Protein AF-A0A2V1C4Q4-F1 (afdb_monomer_lite)

pLDDT: mean 71.63, std 22.4, range [28.12, 98.19]

Secondary structure (DSSP, 8-state):
--------------------PPP------PPPEE---TTS-TT-EESSHHHHHHHHHHHH--EE---TT-TT-EESSHHHHHHHHHHHTSPP-B--S-TTSHHHHH-BSSHHHHHHHHHHHHS---S----------------------------------HHHHHHHHHHHHHHHHHHHHHHHHHHHHHHHHHHHHHHHHHHHHHHHT-

Structure (mmCIF, N/CA/C/O backbone):
data_AF-A0A2V1C4Q4-F1
#
_entry.id   AF-A0A2V1C4Q4-F1
#
loop_
_atom_site.group_PDB
_atom_site.id
_atom_site.type_symbol
_atom_site.label_atom_id
_atom_site.label_alt_id
_atom_site.label_comp_id
_atom_site.label_asym_id
_atom_site.label_entity_id
_atom_site.label_seq_id
_atom_site.pdbx_PDB_ins_code
_atom_site.Cartn_x
_atom_site.Cartn_y
_atom_site.Cartn_z
_atom_site.occupancy
_atom_site.B_iso_or_equiv
_atom_site.auth_seq_id
_atom_site.auth_comp_id
_atom_site.auth_asym_id
_atom_site.auth_atom_id
_atom_site.pdbx_PDB_model_num
ATOM 1 N N . MET A 1 1 ? 44.919 73.581 -8.437 1.00 49.81 1 MET A N 1
ATOM 2 C CA . MET A 1 1 ? 45.659 73.073 -7.258 1.00 49.81 1 MET A CA 1
ATOM 3 C C . MET A 1 1 ? 45.629 74.160 -6.193 1.00 49.81 1 MET A C 1
ATOM 5 O O . MET A 1 1 ? 45.660 75.322 -6.578 1.00 49.81 1 MET A O 1
ATOM 9 N N . SER A 1 2 ? 45.538 73.749 -4.921 1.00 33.72 2 SER A N 1
ATOM 10 C CA . SER A 1 2 ? 45.112 74.489 -3.707 1.00 33.72 2 SER A CA 1
ATOM 11 C C . SER A 1 2 ? 43.604 74.415 -3.421 1.00 33.72 2 SER A C 1
ATOM 13 O O . SER A 1 2 ? 42.811 74.550 -4.349 1.00 33.72 2 SER A O 1
ATOM 15 N N . PRO A 1 3 ? 43.195 74.281 -2.147 1.00 47.53 3 PRO A N 1
ATOM 16 C CA . PRO A 1 3 ? 43.517 73.182 -1.225 1.00 47.53 3 PRO A CA 1
ATOM 17 C C . PRO A 1 3 ? 42.230 72.526 -0.651 1.00 47.53 3 PRO A C 1
ATOM 19 O O . PRO A 1 3 ? 41.150 73.102 -0.767 1.00 47.53 3 PRO A O 1
ATOM 22 N N . PRO A 1 4 ? 42.309 71.329 -0.037 1.00 50.06 4 PRO A N 1
ATOM 23 C CA . PRO A 1 4 ? 41.155 70.682 0.588 1.00 50.06 4 PRO A CA 1
ATOM 24 C C . PRO A 1 4 ? 40.937 71.105 2.056 1.00 50.06 4 PRO A C 1
ATOM 26 O O . PRO A 1 4 ? 41.800 71.745 2.652 1.00 50.06 4 PRO A O 1
ATOM 29 N N . VAL A 1 5 ? 39.820 70.585 2.599 1.00 40.06 5 VAL A N 1
ATOM 30 C CA . VAL A 1 5 ? 39.349 70.427 4.002 1.00 40.06 5 VAL A CA 1
ATOM 31 C C . VAL A 1 5 ? 38.719 71.648 4.709 1.00 40.06 5 VAL A C 1
ATOM 33 O O . VAL A 1 5 ? 39.124 72.768 4.421 1.00 40.06 5 VAL A O 1
ATOM 36 N N . PRO A 1 6 ? 37.723 71.471 5.622 1.00 49.94 6 PRO A N 1
ATOM 37 C CA . PRO A 1 6 ? 37.506 70.301 6.483 1.00 49.94 6 PRO A CA 1
ATOM 38 C C . PRO A 1 6 ? 36.093 69.698 6.549 1.00 49.94 6 PRO A C 1
ATOM 40 O O . PRO A 1 6 ? 35.073 70.301 6.233 1.00 49.94 6 PRO A O 1
ATOM 43 N N . ILE A 1 7 ? 36.105 68.454 7.022 1.00 43.97 7 ILE A N 1
ATOM 44 C CA . ILE A 1 7 ? 34.978 67.625 7.433 1.00 43.97 7 ILE A CA 1
ATOM 45 C C . ILE A 1 7 ? 34.425 68.195 8.746 1.00 43.97 7 ILE A C 1
ATOM 47 O O . ILE A 1 7 ? 35.185 68.376 9.698 1.00 43.97 7 ILE A O 1
ATOM 51 N N . LEU A 1 8 ? 33.113 68.421 8.816 1.00 51.50 8 LEU A N 1
ATOM 52 C CA . LEU A 1 8 ? 32.393 68.630 10.071 1.00 51.50 8 LEU A CA 1
ATOM 53 C C . LEU A 1 8 ? 31.296 67.574 10.189 1.00 51.50 8 LEU A C 1
ATOM 55 O O . LEU A 1 8 ? 30.385 67.475 9.375 1.00 51.50 8 LEU A O 1
ATOM 59 N N . ASN A 1 9 ? 31.487 66.751 11.211 1.00 45.25 9 ASN A N 1
ATOM 60 C CA . ASN A 1 9 ? 30.592 65.732 11.717 1.00 45.25 9 ASN A CA 1
ATOM 61 C C . ASN A 1 9 ? 29.364 66.393 12.360 1.00 45.25 9 ASN A C 1
ATOM 63 O O . ASN A 1 9 ? 29.528 67.235 13.243 1.00 45.25 9 ASN A O 1
ATOM 67 N N . THR A 1 10 ? 28.160 65.970 11.984 1.00 48.94 10 THR A N 1
ATOM 68 C CA . THR A 1 10 ?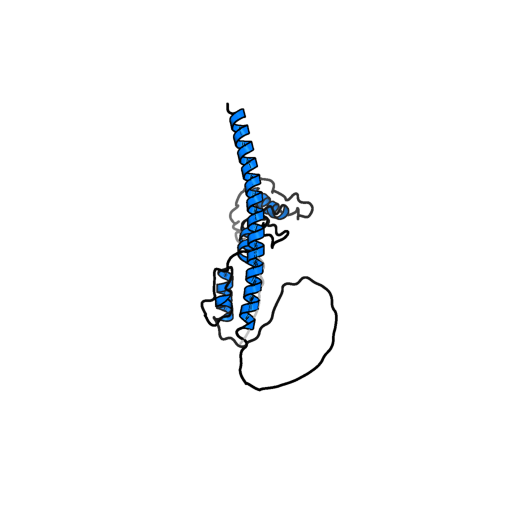 26.956 66.196 12.791 1.00 48.94 10 THR A CA 1
ATOM 69 C C . THR A 1 10 ? 26.180 64.895 12.886 1.00 48.94 10 THR A C 1
ATOM 71 O O . THR A 1 10 ? 25.509 64.463 11.950 1.00 48.94 10 THR A O 1
ATOM 74 N N . SER A 1 11 ? 26.336 64.267 14.040 1.00 41.72 11 SER A N 1
ATOM 75 C CA . SER A 1 11 ? 25.570 63.139 14.533 1.00 41.72 11 SER A CA 1
ATOM 76 C C . SER A 1 11 ? 24.058 63.388 14.474 1.00 41.72 11 SER A C 1
ATOM 78 O O . SER A 1 11 ? 23.599 64.475 14.804 1.00 41.72 11 SER A O 1
ATOM 80 N N . ALA A 1 12 ? 23.334 62.312 14.160 1.00 48.44 12 ALA A N 1
ATOM 81 C CA . ALA A 1 12 ? 22.012 61.954 14.674 1.00 48.44 12 ALA A CA 1
ATOM 82 C C . ALA A 1 12 ? 20.884 62.999 14.572 1.00 48.44 12 ALA A C 1
ATOM 84 O O . ALA A 1 12 ? 20.678 63.810 15.471 1.00 48.44 12 ALA A O 1
ATOM 85 N N . VAL A 1 13 ? 20.042 62.832 13.551 1.00 47.66 13 VAL A N 1
ATOM 86 C CA . VAL A 1 13 ? 18.594 63.008 13.708 1.00 47.66 13 VAL A CA 1
ATOM 87 C C . VAL A 1 13 ? 17.898 61.743 13.217 1.00 47.66 13 VAL A C 1
ATOM 89 O O . VAL A 1 13 ? 18.283 61.154 12.210 1.00 47.66 13 VAL A O 1
ATOM 92 N N . GLU A 1 14 ? 16.959 61.286 14.032 1.00 49.88 14 GLU A N 1
ATOM 93 C CA . GLU A 1 14 ? 16.244 60.021 13.942 1.00 49.88 14 GLU A CA 1
ATOM 94 C C . GLU A 1 14 ? 15.234 60.021 12.788 1.00 49.88 14 GLU A C 1
ATOM 96 O O . GLU A 1 14 ? 14.462 60.968 12.658 1.00 49.88 14 GLU A O 1
ATOM 101 N N . GLU A 1 15 ? 15.164 58.930 12.019 1.00 50.62 15 GLU A N 1
ATOM 102 C CA . GLU A 1 15 ? 13.960 58.600 11.251 1.00 50.62 15 GLU A CA 1
ATOM 103 C C . GLU A 1 15 ? 13.458 57.203 11.626 1.00 50.62 15 GLU A C 1
ATOM 105 O O . GLU A 1 15 ? 14.049 56.160 11.347 1.00 50.62 15 GLU A O 1
ATOM 110 N N . PHE A 1 16 ? 12.347 57.261 12.351 1.00 56.19 16 PHE A N 1
ATOM 111 C CA . PHE A 1 16 ? 11.407 56.221 12.712 1.00 56.19 16 PHE A CA 1
ATOM 112 C C . PHE A 1 16 ? 10.699 55.742 11.443 1.00 56.19 16 PHE A C 1
ATOM 114 O O . PHE A 1 16 ? 9.751 56.384 10.994 1.00 56.19 16 PHE A O 1
ATOM 121 N N . ASP A 1 17 ? 11.163 54.639 10.854 1.00 54.22 17 ASP A N 1
ATOM 122 C CA . ASP A 1 17 ? 10.491 54.057 9.694 1.00 54.22 17 ASP A CA 1
ATOM 123 C C . ASP A 1 17 ? 9.523 52.944 10.116 1.00 54.22 17 ASP A C 1
ATOM 125 O O . ASP A 1 17 ? 9.833 52.040 10.900 1.00 54.22 17 ASP A O 1
ATOM 129 N N . LEU A 1 18 ? 8.292 53.096 9.647 1.00 50.19 18 LEU A N 1
ATOM 130 C CA . LEU A 1 18 ? 7.073 52.487 10.159 1.00 50.19 18 LEU A CA 1
ATOM 131 C C . LEU A 1 18 ? 7.030 50.976 9.893 1.00 50.19 18 LEU A C 1
ATOM 133 O O . LEU A 1 18 ? 6.804 50.516 8.775 1.00 50.19 18 LEU A O 1
ATOM 137 N N . GLN A 1 19 ? 7.144 50.193 10.966 1.00 49.69 19 GLN A N 1
ATOM 138 C CA . GLN A 1 19 ? 6.849 48.764 10.977 1.00 49.69 19 GLN A CA 1
ATOM 139 C C . GLN A 1 19 ? 5.356 48.531 10.681 1.00 49.69 19 GLN A C 1
ATOM 141 O O . GLN A 1 19 ? 4.501 48.743 11.541 1.00 49.69 19 GLN A O 1
ATOM 146 N N . LEU A 1 20 ? 5.032 48.038 9.485 1.00 52.81 20 LEU A N 1
ATOM 147 C CA . LEU A 1 20 ? 3.726 47.445 9.184 1.00 52.81 20 LEU A CA 1
ATOM 148 C C . LEU A 1 20 ? 3.695 45.996 9.717 1.00 52.81 20 LEU A C 1
ATOM 150 O O . LEU A 1 20 ? 4.431 45.153 9.197 1.00 52.81 20 LEU A O 1
ATOM 154 N N . PRO A 1 21 ? 2.872 45.646 10.727 1.00 49.44 21 PRO A N 1
ATOM 155 C CA . PRO A 1 21 ? 2.711 44.255 11.132 1.00 49.44 21 PRO A CA 1
ATOM 156 C C . PRO A 1 21 ? 1.823 43.497 10.129 1.00 49.44 21 PRO A C 1
ATOM 158 O O . PRO A 1 21 ? 0.687 43.878 9.850 1.00 49.44 21 PRO A O 1
ATOM 161 N N . ALA A 1 22 ? 2.367 42.405 9.592 1.00 53.91 22 ALA A N 1
ATOM 162 C CA . ALA A 1 22 ? 1.697 41.436 8.724 1.00 53.91 22 ALA A CA 1
ATOM 163 C C . ALA A 1 22 ? 0.416 40.845 9.372 1.00 53.91 22 ALA A C 1
ATOM 165 O O . ALA A 1 22 ? 0.313 40.807 10.601 1.00 53.91 22 ALA A O 1
ATOM 166 N N . PRO A 1 23 ? -0.562 40.365 8.572 1.00 47.22 23 PRO A N 1
ATOM 167 C CA . PRO A 1 23 ? -1.918 40.069 9.031 1.00 47.22 23 PRO A CA 1
ATOM 168 C C . PRO A 1 23 ? -1.950 38.995 10.123 1.00 47.22 23 PRO A C 1
ATOM 170 O O . PRO A 1 23 ? -1.585 37.835 9.916 1.00 47.22 23 PRO A O 1
ATOM 173 N N . SER A 1 24 ? -2.459 39.398 11.283 1.00 46.28 24 SER A N 1
ATOM 174 C CA . SER A 1 24 ? -2.831 38.550 12.408 1.00 46.28 24 SER A CA 1
ATOM 175 C C . SER A 1 24 ? -3.931 37.577 11.986 1.00 46.28 24 SER A C 1
ATOM 177 O O . SER A 1 24 ? -5.127 37.857 12.044 1.00 46.28 24 SER A O 1
ATOM 179 N N . THR A 1 25 ? -3.516 36.383 11.569 1.00 52.06 25 THR A N 1
ATOM 180 C CA . THR A 1 25 ? -4.425 35.244 11.472 1.00 52.06 25 THR A CA 1
ATOM 181 C C . THR A 1 25 ? -4.714 34.752 12.887 1.00 52.06 25 THR A C 1
ATOM 183 O O . THR A 1 25 ? -4.028 33.890 13.434 1.00 52.06 25 THR A O 1
ATOM 186 N N . THR A 1 26 ? -5.731 35.352 13.493 1.00 62.81 26 THR A N 1
ATOM 187 C CA . THR A 1 26 ? -6.409 34.853 14.686 1.00 62.81 26 THR A CA 1
ATOM 188 C C . THR A 1 26 ? -6.990 33.468 14.393 1.00 62.81 26 THR A C 1
ATOM 190 O O . THR A 1 26 ? -7.936 33.343 13.621 1.00 62.81 26 THR A O 1
ATOM 193 N N . PHE A 1 27 ? -6.470 32.430 15.050 1.00 62.31 27 PHE A N 1
ATOM 194 C CA . PHE A 1 27 ? -7.207 31.186 15.290 1.00 62.31 27 PHE A CA 1
ATOM 195 C C . PHE A 1 27 ? -7.230 30.915 16.804 1.00 62.31 27 PHE A C 1
ATOM 197 O O . PHE A 1 27 ? -6.167 30.913 17.428 1.00 62.31 27 PHE A O 1
ATOM 204 N N . PRO A 1 28 ? -8.408 30.715 17.429 1.00 59.97 28 PRO A N 1
ATOM 205 C CA . PRO A 1 28 ? -8.509 30.613 18.880 1.00 59.97 28 PRO A CA 1
ATOM 206 C C . PRO A 1 28 ? -8.148 29.210 19.408 1.00 59.97 28 PRO A C 1
ATOM 208 O O . PRO A 1 28 ? -8.680 28.200 18.958 1.00 59.97 28 PRO A O 1
ATOM 211 N N . LEU A 1 29 ? -7.264 29.188 20.412 1.00 58.97 29 LEU A N 1
ATOM 212 C CA . LEU A 1 29 ? -7.416 28.557 21.740 1.00 58.97 29 LEU A CA 1
ATOM 213 C C . LEU A 1 29 ? -7.858 27.078 21.874 1.00 58.97 29 LEU A C 1
ATOM 215 O O . LEU A 1 29 ? -8.286 26.685 22.959 1.00 58.97 29 LEU A O 1
ATOM 219 N N . SER A 1 30 ? -7.709 26.209 20.869 1.00 61.19 30 SER A N 1
ATOM 220 C CA . SER A 1 30 ? -7.716 24.758 21.140 1.00 61.19 30 SER A CA 1
ATOM 221 C C . SER A 1 30 ? -6.324 24.311 21.608 1.00 61.19 30 SER A C 1
ATOM 223 O O . SER A 1 30 ? -5.359 24.564 20.877 1.00 61.19 30 SER A O 1
ATOM 225 N N . PRO A 1 31 ? -6.176 23.646 22.773 1.00 65.06 31 PRO A N 1
ATOM 226 C CA . PRO A 1 31 ? -4.880 23.136 23.195 1.00 65.06 31 PRO A CA 1
ATOM 227 C C . PRO A 1 31 ? -4.331 22.196 22.115 1.00 65.06 31 PRO A C 1
ATOM 229 O O . PRO A 1 31 ? -5.085 21.373 21.583 1.00 65.06 31 PRO A O 1
ATOM 232 N N . PRO A 1 32 ? -3.043 22.322 21.756 1.00 77.44 32 PRO A N 1
ATOM 233 C CA . PRO A 1 32 ? -2.475 21.529 20.683 1.00 77.44 32 PRO A CA 1
ATOM 234 C C . PRO A 1 32 ? -2.586 20.037 20.999 1.00 77.44 32 PRO A C 1
ATOM 236 O O . PRO A 1 32 ? -2.247 19.598 22.100 1.00 77.44 32 PRO A O 1
ATOM 239 N N . PHE A 1 33 ? -3.027 19.250 20.021 1.00 86.06 33 PHE A N 1
ATOM 240 C CA . PHE A 1 33 ? -3.105 17.799 20.149 1.00 86.06 33 PHE A CA 1
ATOM 241 C C . PHE A 1 33 ? -1.689 17.224 20.181 1.00 86.06 33 PHE A C 1
ATOM 243 O O . PHE A 1 33 ? -0.876 17.544 19.318 1.00 86.06 33 PHE A O 1
ATOM 250 N N . LYS A 1 34 ? -1.375 16.391 21.172 1.00 89.50 34 LYS A N 1
ATOM 251 C CA . LYS A 1 34 ? -0.041 15.802 21.351 1.00 89.50 34 LYS A CA 1
ATOM 252 C C . LYS A 1 34 ? -0.088 14.300 21.120 1.00 89.50 34 LYS A C 1
ATOM 254 O O . LYS A 1 34 ? -1.110 13.665 21.375 1.00 89.50 34 LYS A O 1
ATOM 259 N N . CYS A 1 35 ? 1.018 13.739 20.645 1.00 91.12 35 CYS A N 1
ATOM 260 C CA . CYS A 1 35 ? 1.175 12.292 20.594 1.00 91.12 35 CYS A CA 1
ATOM 261 C C . CYS A 1 35 ? 1.358 11.729 22.011 1.00 91.12 35 CYS A C 1
ATOM 263 O O . CYS A 1 35 ? 2.100 12.299 22.807 1.00 91.12 35 CYS A O 1
ATOM 265 N N . THR A 1 36 ? 0.702 10.608 22.309 1.00 88.81 36 THR A N 1
ATOM 266 C CA . THR A 1 36 ? 0.792 9.902 23.599 1.00 88.81 36 THR A CA 1
ATOM 267 C C . THR A 1 36 ? 1.650 8.635 23.531 1.00 88.81 36 THR A C 1
ATOM 269 O O . THR A 1 36 ? 1.668 7.855 24.478 1.00 88.81 36 THR A O 1
ATOM 272 N N . TRP A 1 37 ? 2.321 8.380 22.405 1.00 89.75 37 TRP A N 1
ATOM 273 C CA . TRP A 1 37 ? 3.148 7.188 22.217 1.00 89.75 37 TRP A CA 1
ATOM 274 C C . TRP A 1 37 ? 4.495 7.349 22.931 1.00 89.75 37 TRP A C 1
ATOM 276 O O . TRP A 1 37 ? 5.135 8.390 22.786 1.00 89.75 37 TRP A O 1
ATOM 286 N N . LEU A 1 38 ? 4.921 6.325 23.679 1.00 85.69 38 LEU A N 1
ATOM 287 C CA . LEU A 1 38 ? 6.045 6.409 24.624 1.00 85.69 38 LEU A CA 1
ATOM 288 C C . LEU A 1 38 ? 7.369 6.811 23.950 1.00 85.69 38 LEU A C 1
ATOM 290 O O . LEU A 1 38 ? 8.069 7.685 24.451 1.00 85.69 38 LEU A O 1
ATOM 294 N N . ASP A 1 39 ? 7.642 6.248 22.770 1.00 85.44 39 ASP A N 1
ATOM 295 C CA . ASP A 1 39 ? 8.855 6.508 21.978 1.00 85.44 39 ASP A CA 1
ATOM 296 C C . ASP A 1 39 ? 8.654 7.563 20.878 1.00 85.44 39 ASP A C 1
ATOM 298 O O . ASP A 1 39 ? 9.451 7.681 19.943 1.00 85.44 39 ASP A O 1
ATOM 302 N N . CYS A 1 40 ? 7.559 8.322 20.938 1.00 87.12 40 CYS A N 1
ATOM 303 C CA . CYS A 1 40 ? 7.337 9.426 20.020 1.00 87.12 40 CYS A CA 1
ATOM 304 C C . CYS A 1 40 ? 7.734 10.751 20.658 1.00 87.12 40 CYS A C 1
ATOM 306 O O . CYS A 1 40 ? 7.511 10.996 21.836 1.00 87.12 40 CYS A O 1
ATOM 308 N N . ASP A 1 41 ? 8.270 11.644 19.835 1.00 82.50 41 ASP A N 1
ATOM 309 C CA . ASP A 1 41 ? 8.585 13.010 20.221 1.00 82.50 41 ASP A CA 1
ATOM 310 C C . ASP A 1 41 ? 7.322 13.762 20.688 1.00 82.50 41 ASP A C 1
ATOM 312 O O . ASP A 1 41 ? 6.479 14.170 19.883 1.00 82.50 41 ASP A O 1
ATOM 316 N N . GLN A 1 42 ? 7.204 13.927 22.007 1.00 72.69 42 GLN A N 1
ATOM 317 C CA . GLN A 1 42 ? 6.076 14.565 22.698 1.00 72.69 42 GLN A CA 1
ATOM 318 C C . GLN A 1 42 ? 6.067 16.094 22.527 1.00 72.69 42 GLN A C 1
ATOM 320 O O . GLN A 1 42 ? 5.079 16.749 22.874 1.00 72.69 42 GLN A O 1
ATOM 325 N N . SER A 1 43 ? 7.143 16.673 21.973 1.00 76.62 43 SER A N 1
ATOM 326 C CA . SER A 1 43 ? 7.193 18.095 21.615 1.00 76.62 43 SER A CA 1
ATOM 327 C C . SER A 1 43 ? 6.359 18.407 20.366 1.00 76.62 43 SER A C 1
ATOM 329 O O . SER A 1 43 ? 5.941 19.551 20.161 1.00 76.62 43 SER A O 1
ATOM 331 N N . LYS A 1 44 ? 6.041 17.385 19.553 1.00 78.69 44 LYS A N 1
ATOM 332 C CA . LYS A 1 44 ? 5.200 17.545 18.367 1.00 78.69 44 LYS A CA 1
ATOM 333 C C . LYS A 1 44 ? 3.757 17.800 18.759 1.00 78.69 44 LYS A C 1
ATOM 335 O O . LYS A 1 44 ? 3.066 16.964 19.341 1.00 78.69 44 LYS A O 1
ATOM 340 N N . THR A 1 45 ? 3.312 18.983 18.374 1.00 85.44 45 THR A N 1
ATOM 341 C CA . THR A 1 45 ? 1.967 19.485 18.583 1.00 85.44 45 THR A CA 1
ATOM 342 C C . THR A 1 45 ? 1.255 19.587 17.244 1.00 85.44 45 THR A C 1
ATOM 344 O O . THR A 1 45 ? 1.801 20.077 16.257 1.00 85.44 45 THR A O 1
ATOM 347 N N . PHE A 1 46 ? 0.025 19.094 17.202 1.00 87.06 46 PHE A N 1
ATOM 348 C CA . PHE A 1 46 ? -0.814 19.109 16.018 1.00 87.06 46 PHE A CA 1
ATOM 349 C C . PHE A 1 46 ? -1.938 20.127 16.220 1.00 87.06 46 PHE A C 1
ATOM 351 O O . PHE A 1 46 ? -2.641 20.068 17.233 1.00 87.06 46 PHE A O 1
ATOM 358 N N . PRO A 1 47 ? -2.153 21.047 15.264 1.00 85.62 47 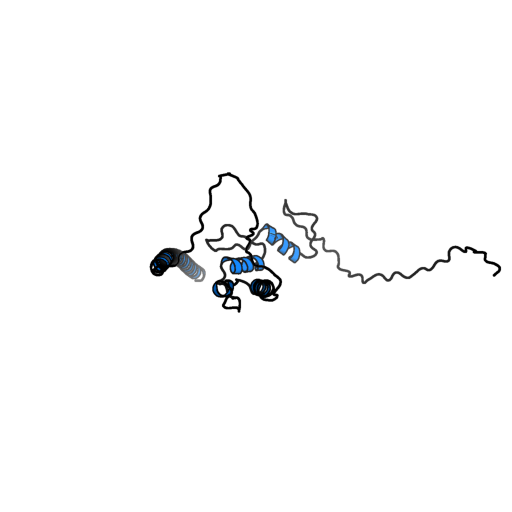PRO A N 1
ATOM 359 C CA . PRO A 1 47 ? -3.194 22.065 15.383 1.00 85.62 47 PRO A CA 1
ATOM 360 C C . PRO A 1 47 ? -4.607 21.480 15.237 1.00 85.62 47 PRO A C 1
ATOM 362 O O . PRO A 1 47 ? -5.575 22.087 15.679 1.00 85.62 47 PRO A O 1
ATOM 365 N N . ARG A 1 48 ? -4.750 20.297 14.621 1.00 87.19 48 ARG A N 1
ATOM 366 C CA . ARG A 1 48 ? -6.042 19.631 14.390 1.00 87.19 48 ARG A CA 1
ATOM 367 C C . ARG A 1 48 ? -5.996 18.167 14.808 1.00 87.19 48 ARG A C 1
ATOM 369 O O . ARG A 1 48 ? -4.989 17.490 14.600 1.00 87.19 48 ARG A O 1
ATOM 376 N N . ARG A 1 49 ? -7.134 17.641 15.284 1.00 87.38 49 ARG A N 1
ATOM 377 C CA . ARG A 1 49 ? -7.296 16.207 15.601 1.00 87.38 49 ARG A CA 1
ATOM 378 C C . ARG A 1 49 ? -6.979 15.311 14.412 1.00 87.38 49 ARG A C 1
ATOM 380 O O . ARG A 1 49 ? -6.301 14.313 14.587 1.00 87.38 49 ARG A O 1
ATOM 387 N N . SER A 1 50 ? -7.407 15.694 13.207 1.00 89.81 50 SER A N 1
ATOM 388 C CA . SER A 1 50 ? -7.142 14.936 11.977 1.00 89.81 50 SER A CA 1
ATOM 389 C C . SER A 1 50 ? -5.651 14.733 11.712 1.00 89.81 50 SER A C 1
ATOM 391 O O . SER A 1 50 ? -5.257 13.708 11.163 1.00 89.81 50 SER A O 1
ATOM 393 N N . ASP A 1 51 ? -4.825 15.708 12.089 1.00 89.81 51 ASP A N 1
ATOM 394 C CA . ASP A 1 51 ? -3.381 15.645 11.883 1.00 89.81 51 ASP A CA 1
ATOM 395 C C . ASP A 1 51 ? -2.728 14.745 12.938 1.00 89.81 51 ASP A C 1
ATOM 397 O O . ASP A 1 51 ? -1.863 13.942 12.591 1.00 89.81 51 ASP A O 1
ATOM 401 N N . LEU A 1 52 ? -3.214 14.786 14.189 1.00 90.31 52 LEU A N 1
ATOM 402 C CA . LEU A 1 52 ? -2.825 13.813 15.213 1.00 90.31 52 LEU A CA 1
ATOM 403 C C . LEU A 1 52 ? -3.237 12.389 14.813 1.00 90.31 52 LEU A C 1
ATOM 405 O O . LEU A 1 52 ? -2.426 11.482 14.939 1.00 90.31 52 LEU A O 1
ATOM 409 N N . THR A 1 53 ? -4.451 12.170 14.302 1.00 89.38 53 THR A N 1
ATOM 410 C CA . THR A 1 53 ? -4.902 10.839 13.859 1.00 89.38 53 THR A CA 1
ATOM 411 C C . THR A 1 53 ? -3.995 10.281 12.764 1.00 89.38 53 THR A C 1
ATOM 413 O O . THR A 1 53 ? -3.473 9.183 12.916 1.00 89.38 53 THR A O 1
ATOM 416 N N . LYS A 1 54 ? -3.701 11.066 11.718 1.00 88.62 54 LYS A N 1
ATOM 417 C CA . LYS A 1 54 ? -2.755 10.657 10.661 1.00 88.62 54 LYS A CA 1
ATOM 418 C C . LYS A 1 54 ? -1.357 10.366 11.206 1.00 88.62 54 LYS A C 1
ATOM 420 O O . LYS A 1 54 ? -0.655 9.494 10.705 1.00 88.62 54 LYS A O 1
ATOM 425 N N . HIS A 1 55 ? -0.923 11.127 12.206 1.00 89.69 55 HIS A N 1
ATOM 426 C CA . HIS A 1 55 ? 0.335 10.862 12.886 1.00 89.69 55 HIS A CA 1
ATOM 427 C C . HIS A 1 55 ? 0.292 9.541 13.666 1.00 89.69 55 HIS A C 1
ATOM 429 O O . HIS A 1 55 ? 1.240 8.761 13.577 1.00 89.69 55 HIS A O 1
ATOM 435 N N . MET A 1 56 ? -0.804 9.275 14.379 1.00 90.75 56 MET A N 1
ATOM 436 C CA . MET A 1 56 ? -1.018 8.040 15.130 1.00 90.75 56 MET A CA 1
ATOM 437 C C . MET A 1 56 ? -1.068 6.807 14.234 1.00 90.75 56 MET A C 1
ATOM 439 O O . MET A 1 56 ? -0.542 5.770 14.630 1.00 90.75 56 MET A O 1
ATOM 443 N N . ASP A 1 57 ? -1.591 6.929 13.013 1.00 90.25 57 ASP A N 1
ATOM 444 C CA . ASP A 1 57 ? -1.570 5.833 12.042 1.00 90.25 57 ASP A CA 1
ATOM 445 C C . ASP A 1 57 ? -0.136 5.373 11.733 1.00 90.25 57 ASP A C 1
ATOM 447 O O . ASP A 1 57 ? 0.096 4.203 11.448 1.00 90.25 57 ASP A O 1
ATOM 451 N N . ARG A 1 58 ? 0.872 6.248 11.852 1.00 87.19 58 ARG A N 1
ATOM 452 C CA . ARG A 1 58 ? 2.281 5.858 11.679 1.00 87.19 58 ARG A CA 1
ATOM 453 C C . ARG A 1 58 ? 2.808 4.967 12.804 1.00 87.19 58 ARG A C 1
ATOM 455 O O . ARG A 1 58 ? 3.777 4.247 12.577 1.00 87.19 58 ARG A O 1
ATOM 462 N N . HIS A 1 59 ? 2.188 5.025 13.978 1.00 89.00 59 HIS A N 1
ATOM 463 C CA . HIS A 1 59 ? 2.517 4.176 15.122 1.00 89.00 59 HIS A CA 1
ATOM 464 C C . HIS A 1 59 ? 1.753 2.860 15.078 1.00 89.00 59 HIS A C 1
ATOM 466 O O . HIS A 1 59 ? 2.348 1.803 15.250 1.00 89.00 59 HIS A O 1
ATOM 472 N N . THR A 1 60 ? 0.448 2.917 14.806 1.00 89.00 60 THR A N 1
ATOM 473 C CA . THR A 1 60 ? -0.411 1.725 14.754 1.00 89.00 60 THR A CA 1
ATOM 474 C C . THR A 1 60 ? -0.249 0.928 13.463 1.00 89.00 60 THR A C 1
ATOM 476 O O . THR A 1 60 ? -0.539 -0.262 13.452 1.00 89.00 60 THR A O 1
ATOM 479 N N . ARG A 1 61 ? 0.202 1.585 12.385 1.00 88.81 61 ARG A N 1
ATOM 480 C CA . ARG A 1 61 ? 0.446 1.031 11.044 1.00 88.81 61 ARG A CA 1
ATOM 481 C C . ARG A 1 61 ? -0.683 0.099 10.585 1.00 88.81 61 ARG A C 1
ATOM 483 O O . ARG A 1 61 ? -0.443 -1.061 10.260 1.00 88.81 61 ARG A O 1
ATOM 490 N N . PRO A 1 62 ? -1.933 0.594 10.527 1.00 87.25 62 PRO A N 1
ATOM 491 C CA . PRO A 1 62 ? -3.109 -0.262 10.387 1.00 87.25 62 PRO A CA 1
ATOM 492 C C . PRO A 1 62 ? -3.240 -0.915 9.002 1.00 87.25 62 PRO A C 1
ATOM 494 O O . PRO A 1 62 ? -4.103 -1.767 8.802 1.00 87.25 62 PRO A O 1
ATOM 497 N N . TYR A 1 63 ? -2.429 -0.515 8.019 1.00 91.06 63 TYR A N 1
ATOM 498 C CA . TYR A 1 63 ? -2.528 -1.003 6.647 1.00 91.06 63 TYR A CA 1
ATOM 499 C C . TYR A 1 63 ? -1.412 -2.006 6.347 1.00 91.06 63 TYR A C 1
ATOM 501 O O . TYR A 1 63 ? -0.281 -1.601 6.116 1.00 91.06 63 TYR A O 1
ATOM 509 N N . ALA A 1 64 ? -1.719 -3.301 6.287 1.00 90.94 64 ALA A N 1
ATOM 510 C CA . ALA A 1 64 ? -0.742 -4.347 5.974 1.00 90.94 64 ALA A CA 1
ATOM 511 C C . ALA A 1 64 ? -0.877 -4.881 4.540 1.00 90.94 64 ALA A C 1
ATOM 513 O O . ALA A 1 64 ? -1.972 -4.920 3.968 1.00 90.94 64 ALA A O 1
ATOM 514 N N . CYS A 1 65 ? 0.244 -5.310 3.954 1.00 91.44 65 CYS A N 1
ATOM 515 C CA . CYS A 1 65 ? 0.219 -6.092 2.722 1.00 91.44 65 CYS A CA 1
ATOM 516 C C . CYS A 1 65 ? -0.132 -7.554 3.031 1.00 91.44 65 CYS A C 1
ATOM 518 O O . CYS A 1 65 ? 0.516 -8.181 3.860 1.00 91.44 65 CYS A O 1
ATOM 520 N N . HIS A 1 66 ? -1.126 -8.100 2.329 1.00 88.00 66 HIS A N 1
ATOM 521 C CA . HIS A 1 66 ? -1.605 -9.475 2.521 1.00 88.00 66 HIS A CA 1
ATOM 522 C C . HIS A 1 66 ? -0.981 -10.481 1.541 1.00 88.00 66 HIS A C 1
ATOM 524 O O . HIS A 1 66 ? -1.392 -11.636 1.495 1.00 88.00 66 HIS A O 1
ATOM 530 N N . ASN A 1 67 ? -0.024 -10.054 0.714 1.00 85.12 67 ASN A N 1
ATOM 531 C CA . ASN A 1 67 ? 0.617 -10.954 -0.239 1.00 85.12 67 ASN A CA 1
ATOM 532 C C . ASN A 1 67 ? 1.577 -11.904 0.506 1.00 85.12 67 ASN A C 1
ATOM 534 O O . ASN A 1 67 ? 2.424 -11.407 1.252 1.00 85.12 67 ASN A O 1
ATOM 538 N N . PRO A 1 68 ? 1.528 -13.228 0.268 1.00 82.75 68 PRO A N 1
ATOM 539 C CA . PRO A 1 68 ? 2.375 -14.208 0.959 1.00 82.75 68 PRO A CA 1
ATOM 540 C C . PRO A 1 68 ? 3.884 -13.977 0.769 1.00 82.75 68 PRO A C 1
ATOM 542 O O . PRO A 1 68 ? 4.681 -14.371 1.615 1.00 82.75 68 PRO A O 1
ATOM 545 N N . SER A 1 69 ? 4.293 -13.292 -0.305 1.00 84.25 69 SER A N 1
ATOM 546 C CA . SER A 1 69 ? 5.695 -12.908 -0.541 1.00 84.25 69 SER A CA 1
ATOM 547 C C . SER A 1 69 ? 6.174 -11.710 0.294 1.00 84.25 69 SER A C 1
ATOM 549 O O . SER A 1 69 ? 7.364 -11.393 0.296 1.00 84.25 69 SER A O 1
ATOM 551 N N . CYS A 1 70 ? 5.271 -11.010 0.985 1.00 85.25 70 CYS A N 1
ATOM 552 C CA . CYS A 1 70 ? 5.577 -9.848 1.816 1.00 85.25 70 CYS A CA 1
ATOM 553 C C . CYS A 1 70 ? 5.215 -10.128 3.273 1.00 85.25 70 CYS A C 1
ATOM 555 O O . CYS A 1 70 ? 4.112 -9.841 3.723 1.00 85.25 70 CYS A O 1
ATOM 557 N N . SER A 1 71 ? 6.174 -10.646 4.036 1.00 78.9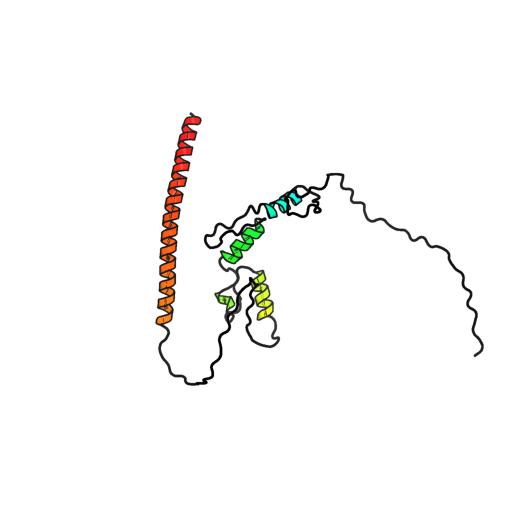4 71 SER A N 1
ATOM 558 C CA . SER A 1 71 ? 6.021 -10.815 5.480 1.00 78.94 71 SER A C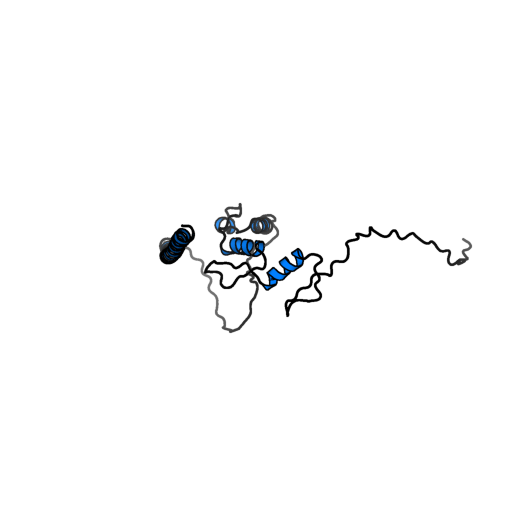A 1
ATOM 559 C C . SER A 1 71 ? 6.221 -9.484 6.216 1.00 78.94 71 SER A C 1
ATOM 561 O O . SER A 1 71 ? 7.276 -8.864 6.075 1.00 78.94 71 SER A O 1
ATOM 563 N N . ASN A 1 72 ? 5.250 -9.090 7.046 1.00 73.25 72 ASN A N 1
ATOM 564 C CA . ASN A 1 72 ? 5.350 -7.983 8.014 1.00 73.25 72 ASN A CA 1
ATOM 565 C C . ASN A 1 72 ? 5.620 -6.593 7.412 1.00 73.25 72 ASN A C 1
ATOM 567 O O . ASN A 1 72 ? 6.367 -5.798 7.979 1.00 73.25 72 ASN A O 1
ATOM 571 N N . VAL A 1 73 ? 5.014 -6.284 6.260 1.00 83.50 73 VAL A N 1
ATOM 572 C CA . VAL A 1 73 ? 5.066 -4.928 5.697 1.00 83.50 73 VAL A CA 1
ATOM 573 C C . VAL A 1 73 ? 3.753 -4.203 5.979 1.00 83.50 73 VAL A C 1
ATOM 575 O O . VAL A 1 73 ? 2.743 -4.413 5.305 1.00 83.50 73 VAL A O 1
ATOM 578 N N . ASP A 1 74 ? 3.795 -3.344 6.987 1.00 89.88 74 ASP A N 1
ATOM 579 C CA . ASP A 1 74 ? 2.703 -2.517 7.484 1.00 89.88 74 ASP A CA 1
ATOM 580 C C . ASP A 1 74 ? 2.947 -1.025 7.186 1.00 89.88 74 ASP A C 1
ATOM 582 O O . ASP A 1 74 ? 4.078 -0.552 7.053 1.00 89.88 74 ASP A O 1
ATOM 586 N N . PHE A 1 75 ? 1.881 -0.252 7.040 1.00 89.88 75 PHE A N 1
ATOM 587 C CA . PHE A 1 75 ? 1.923 1.139 6.603 1.00 89.88 75 PHE A CA 1
ATOM 588 C C . PHE A 1 75 ? 1.008 1.987 7.473 1.00 89.88 75 PHE A C 1
ATOM 590 O O . PHE A 1 75 ? -0.088 1.571 7.850 1.00 89.88 75 PHE A O 1
ATOM 597 N N . GLY A 1 76 ? 1.449 3.215 7.744 1.00 88.56 76 GLY A N 1
ATOM 598 C CA . GLY A 1 76 ? 0.632 4.217 8.423 1.00 88.56 76 GLY A CA 1
ATOM 599 C C . GLY A 1 76 ? -0.357 4.933 7.513 1.00 88.56 76 GLY A C 1
ATOM 600 O O . GLY A 1 76 ? -1.109 5.782 7.965 1.00 88.56 76 GLY A O 1
ATOM 601 N N . ASP A 1 77 ? -0.369 4.628 6.220 1.00 89.50 77 ASP A N 1
ATOM 602 C CA . ASP A 1 77 ? -1.281 5.250 5.277 1.00 89.50 77 ASP A CA 1
ATOM 603 C C . ASP A 1 77 ? -1.665 4.305 4.134 1.00 89.50 77 ASP A C 1
ATOM 605 O O . ASP A 1 77 ? -0.900 3.453 3.672 1.00 89.50 77 ASP A O 1
ATOM 609 N N . LYS A 1 78 ? -2.883 4.494 3.620 1.00 88.69 78 LYS A N 1
ATOM 610 C CA . LYS A 1 78 ? -3.386 3.713 2.484 1.00 88.69 78 LYS A CA 1
ATOM 611 C C . LYS A 1 78 ? -2.591 3.988 1.201 1.00 88.69 78 LYS A C 1
ATOM 613 O O . LYS A 1 78 ? -2.451 3.094 0.368 1.00 88.69 78 LYS A O 1
ATOM 618 N N . ALA A 1 79 ? -2.069 5.204 1.027 1.00 88.44 79 ALA A N 1
ATOM 619 C CA . ALA A 1 79 ? -1.266 5.552 -0.142 1.00 88.44 79 ALA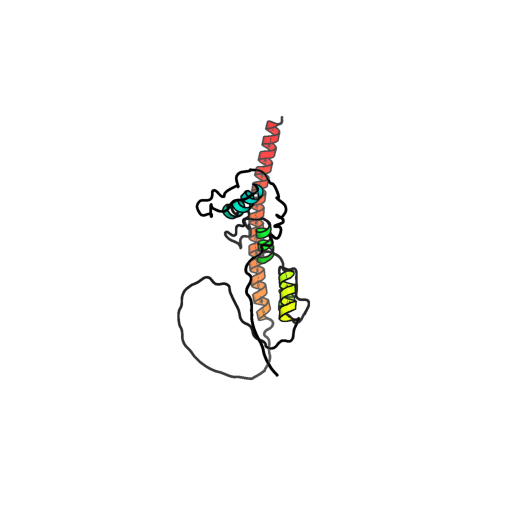 A CA 1
ATOM 620 C C . ALA A 1 79 ? 0.082 4.812 -0.140 1.00 88.44 79 ALA A C 1
ATOM 622 O O . ALA A 1 79 ? 0.464 4.276 -1.181 1.00 88.44 79 ALA A O 1
ATOM 623 N N . GLY A 1 80 ? 0.754 4.701 1.011 1.00 89.62 80 GLY A N 1
ATOM 624 C CA . GLY A 1 80 ? 1.946 3.871 1.196 1.00 89.62 80 GLY A CA 1
ATOM 625 C C . GLY A 1 80 ? 1.707 2.393 0.886 1.00 89.62 80 GLY A C 1
ATOM 626 O O . GLY A 1 80 ? 2.474 1.805 0.119 1.00 89.62 80 GLY A O 1
ATOM 627 N N . LEU A 1 81 ? 0.600 1.817 1.367 1.00 91.81 81 LEU A N 1
ATOM 628 C CA . LEU A 1 81 ? 0.233 0.436 1.029 1.00 91.81 81 LEU A CA 1
ATOM 629 C C . LEU A 1 81 ? 0.019 0.257 -0.483 1.00 91.81 81 LEU A C 1
ATOM 631 O O . LEU A 1 81 ? 0.642 -0.604 -1.102 1.00 91.81 81 LEU A O 1
ATOM 635 N N . ARG A 1 82 ? -0.797 1.112 -1.115 1.00 89.69 82 ARG A N 1
ATOM 636 C CA . ARG A 1 82 ? -1.036 1.058 -2.572 1.00 89.69 82 ARG A CA 1
ATOM 637 C C . ARG A 1 82 ? 0.247 1.222 -3.377 1.00 89.69 82 ARG A C 1
ATOM 639 O O . ARG A 1 82 ? 0.440 0.576 -4.409 1.00 89.69 82 ARG A O 1
ATOM 646 N N . ARG A 1 83 ? 1.135 2.093 -2.901 1.00 87.31 83 ARG A N 1
ATOM 647 C CA . ARG A 1 83 ? 2.458 2.313 -3.474 1.00 87.31 83 ARG A CA 1
ATOM 648 C C . ARG A 1 83 ? 3.257 1.004 -3.467 1.00 87.31 83 ARG A C 1
ATOM 650 O O . ARG A 1 83 ? 3.743 0.610 -4.530 1.00 87.31 83 ARG A O 1
ATOM 657 N N . HIS A 1 84 ? 3.354 0.347 -2.313 1.00 89.75 84 HIS A N 1
ATOM 658 C CA . HIS A 1 84 ? 4.039 -0.934 -2.147 1.00 89.75 84 HIS A CA 1
ATOM 659 C C . HIS A 1 84 ? 3.444 -2.027 -3.032 1.00 89.75 84 HIS A C 1
ATOM 661 O O . HIS A 1 84 ? 4.188 -2.676 -3.767 1.00 89.75 84 HIS A O 1
ATOM 667 N N . GLU A 1 85 ? 2.118 -2.181 -3.017 1.00 88.00 85 GLU A N 1
ATOM 668 C CA . GLU A 1 85 ? 1.426 -3.172 -3.838 1.00 88.00 85 GLU A CA 1
ATOM 669 C C . GLU A 1 85 ? 1.793 -3.007 -5.306 1.00 88.00 85 GLU A C 1
ATOM 671 O O . GLU A 1 85 ? 2.215 -3.959 -5.943 1.00 88.00 85 GLU A O 1
ATOM 676 N N . ASN A 1 86 ? 1.741 -1.788 -5.837 1.00 85.19 86 ASN A N 1
ATOM 677 C CA . ASN A 1 86 ? 2.066 -1.562 -7.239 1.00 85.19 86 ASN A CA 1
ATOM 678 C C . ASN A 1 86 ? 3.561 -1.772 -7.559 1.00 85.19 86 ASN A C 1
ATOM 680 O O . ASN A 1 86 ? 3.895 -2.085 -8.693 1.00 85.19 86 ASN A O 1
ATOM 684 N N . GLU A 1 87 ? 4.468 -1.568 -6.600 1.00 82.06 87 GLU A N 1
ATOM 685 C CA . GLU A 1 87 ? 5.916 -1.771 -6.785 1.00 82.06 87 GLU A CA 1
ATOM 686 C C . GLU A 1 87 ? 6.349 -3.238 -6.687 1.00 82.06 87 GLU A C 1
ATOM 688 O O . GLU A 1 87 ? 7.294 -3.624 -7.373 1.00 82.06 87 GLU A O 1
ATOM 693 N N . ARG A 1 88 ? 5.715 -4.024 -5.811 1.00 82.88 88 ARG A N 1
ATOM 694 C CA . ARG A 1 88 ? 6.124 -5.404 -5.496 1.00 82.88 88 ARG A CA 1
ATOM 695 C C . ARG A 1 88 ? 5.224 -6.458 -6.128 1.00 82.88 88 ARG A C 1
ATOM 697 O O . ARG A 1 88 ? 5.718 -7.504 -6.525 1.00 82.88 88 ARG A O 1
ATOM 704 N N . HIS A 1 89 ? 3.941 -6.139 -6.259 1.00 83.62 89 HIS A N 1
ATOM 705 C CA . HIS A 1 89 ? 2.883 -7.054 -6.704 1.00 83.62 89 HIS A CA 1
ATOM 706 C C . HIS A 1 89 ? 2.183 -6.561 -7.969 1.00 83.62 89 HIS A C 1
ATOM 708 O O . HIS A 1 89 ? 1.397 -7.280 -8.578 1.00 83.62 89 HIS A O 1
ATOM 714 N N . GLY A 1 90 ? 2.437 -5.315 -8.363 1.00 74.94 90 GLY A N 1
ATOM 715 C CA . GLY A 1 90 ? 1.851 -4.711 -9.540 1.00 74.94 90 GLY A CA 1
ATOM 716 C C . GLY A 1 90 ? 2.471 -5.279 -10.805 1.00 74.94 90 GLY A C 1
ATOM 717 O O . GLY A 1 90 ? 3.690 -5.372 -10.937 1.00 74.94 90 GLY A O 1
ATOM 718 N N . VAL A 1 91 ? 1.617 -5.582 -11.778 1.00 72.12 91 VAL A N 1
ATOM 719 C CA . VAL A 1 91 ? 2.054 -5.829 -13.153 1.00 72.12 91 VAL A CA 1
ATOM 720 C C . VAL A 1 91 ? 2.751 -4.567 -13.665 1.00 72.12 91 VAL A C 1
ATOM 722 O O . VAL A 1 91 ? 2.251 -3.453 -13.469 1.00 72.12 91 VAL A O 1
ATOM 725 N N . THR A 1 92 ? 3.916 -4.711 -14.297 1.00 71.12 92 THR A N 1
ATOM 726 C CA . THR A 1 92 ? 4.616 -3.578 -14.906 1.00 71.12 92 THR A CA 1
ATOM 727 C C . THR A 1 92 ? 3.781 -3.045 -16.071 1.00 71.12 92 THR A C 1
ATOM 729 O O . THR A 1 92 ? 3.491 -3.751 -17.027 1.00 71.12 92 THR A O 1
ATOM 732 N N . LYS A 1 93 ? 3.338 -1.787 -15.967 1.00 79.00 93 LYS A N 1
ATOM 733 C CA . LYS A 1 93 ? 2.434 -1.157 -16.952 1.00 79.00 93 LYS A CA 1
ATOM 734 C C . LYS A 1 93 ? 3.152 -0.214 -17.912 1.00 79.00 93 LYS A C 1
ATOM 736 O O . LYS A 1 93 ? 2.589 0.166 -18.930 1.00 79.00 93 LYS A O 1
ATOM 741 N N . PHE A 1 94 ? 4.367 0.212 -17.570 1.00 85.94 94 PHE A N 1
ATOM 742 C CA . PHE A 1 94 ? 5.062 1.290 -18.267 1.00 85.94 94 PHE A CA 1
ATOM 743 C C . PHE A 1 94 ? 6.373 0.781 -18.850 1.00 85.94 94 PHE A C 1
ATOM 745 O O . PHE A 1 94 ? 7.351 0.627 -18.124 1.00 85.94 94 PHE A O 1
ATOM 752 N N . SER A 1 95 ? 6.408 0.534 -20.153 1.00 89.88 95 SER A N 1
ATOM 753 C CA . SER A 1 95 ? 7.612 0.086 -20.854 1.00 89.88 95 SER A CA 1
ATOM 754 C C . SER A 1 95 ? 8.367 1.245 -21.492 1.00 89.88 95 SER A C 1
ATOM 756 O O . SER A 1 95 ? 7.774 2.250 -21.880 1.00 89.88 95 SER A O 1
ATOM 758 N N . CYS A 1 96 ? 9.692 1.114 -21.595 1.00 90.38 96 CYS A N 1
ATOM 759 C CA . CYS A 1 96 ? 10.496 2.066 -22.361 1.00 90.38 96 CYS A CA 1
ATOM 760 C C . CYS A 1 96 ? 10.036 2.074 -23.829 1.00 90.38 96 CYS A C 1
ATOM 762 O O . CYS A 1 96 ? 9.905 0.989 -24.380 1.00 90.38 96 CYS A O 1
ATOM 764 N N . PRO A 1 97 ? 9.821 3.223 -24.495 1.00 87.75 97 PRO A N 1
ATOM 765 C CA . PRO A 1 97 ? 9.409 3.249 -25.905 1.00 87.75 97 PRO A CA 1
ATOM 766 C C . PRO A 1 97 ? 10.505 2.784 -26.880 1.00 87.75 97 PRO A C 1
ATOM 768 O O . PRO A 1 97 ? 10.214 2.490 -28.034 1.00 87.75 97 PRO A O 1
ATOM 771 N N . ILE A 1 98 ? 11.761 2.694 -26.432 1.00 84.62 98 ILE A N 1
ATOM 772 C CA . ILE A 1 98 ? 12.896 2.285 -27.266 1.00 84.62 98 ILE A CA 1
ATOM 773 C C . ILE A 1 98 ? 13.026 0.763 -27.250 1.00 84.62 98 ILE A C 1
ATOM 775 O O . ILE A 1 98 ? 13.418 0.192 -26.233 1.00 84.62 98 ILE A O 1
ATOM 779 N N . SER A 1 99 ? 12.745 0.116 -28.382 1.00 84.94 99 SER A N 1
ATOM 780 C CA . SER A 1 99 ? 12.747 -1.349 -28.529 1.00 84.94 99 SER A CA 1
ATOM 781 C C . SER A 1 99 ? 14.108 -2.004 -28.260 1.00 84.94 99 SER A C 1
ATOM 783 O O . SER A 1 99 ? 14.155 -3.129 -27.770 1.00 84.94 99 SER A O 1
ATOM 785 N N . SER A 1 100 ? 15.217 -1.295 -28.499 1.00 84.19 100 SER A N 1
ATOM 786 C CA . SER A 1 100 ? 16.576 -1.766 -28.186 1.00 84.19 100 SER A CA 1
ATOM 787 C C . SER A 1 100 ? 16.937 -1.677 -26.696 1.00 84.19 100 SER A C 1
ATOM 789 O O . SER A 1 100 ? 17.960 -2.211 -26.265 1.00 84.19 100 SER A O 1
ATOM 791 N N . CYS A 1 101 ? 16.114 -1.026 -25.869 1.00 85.00 101 CYS A N 1
ATOM 792 C CA . CYS A 1 101 ? 16.381 -0.900 -24.445 1.00 85.00 101 CYS A CA 1
ATOM 793 C C . CYS A 1 101 ? 15.938 -2.158 -23.683 1.00 85.00 101 CYS A C 1
ATOM 795 O O . CYS A 1 101 ? 14.785 -2.577 -23.764 1.00 85.00 101 CYS A O 1
ATOM 797 N N . ARG A 1 102 ? 16.796 -2.698 -22.802 1.00 83.06 102 ARG A N 1
ATOM 798 C CA . ARG A 1 102 ? 16.445 -3.835 -21.917 1.00 83.06 102 ARG A CA 1
ATOM 799 C C . ARG A 1 102 ? 15.195 -3.585 -21.056 1.00 83.06 102 ARG A C 1
ATOM 801 O O . ARG A 1 102 ? 14.541 -4.524 -20.608 1.00 83.06 102 ARG A O 1
ATOM 808 N N . ARG A 1 103 ? 14.854 -2.317 -20.805 1.00 84.75 103 ARG A N 1
ATOM 809 C CA . ARG A 1 103 ? 13.666 -1.902 -20.041 1.00 84.75 103 ARG A CA 1
ATOM 810 C C . ARG A 1 103 ? 12.395 -1.769 -20.895 1.00 84.75 103 ARG A C 1
ATOM 812 O O . ARG A 1 103 ? 11.350 -1.440 -20.343 1.00 84.75 103 ARG A O 1
ATOM 819 N N . HIS A 1 104 ? 12.453 -2.060 -22.194 1.00 84.88 104 HIS A N 1
ATOM 820 C CA . HIS A 1 104 ? 11.277 -2.199 -23.058 1.00 84.88 104 HIS A CA 1
ATOM 821 C C . HIS A 1 104 ? 10.462 -3.447 -22.697 1.00 84.88 104 HIS A C 1
ATOM 823 O O . HIS A 1 104 ? 9.261 -3.357 -22.469 1.00 84.88 104 HIS A O 1
ATOM 829 N N . VAL A 1 105 ? 11.135 -4.594 -22.542 1.00 80.31 105 VAL A N 1
ATOM 830 C CA . VAL A 1 105 ? 10.485 -5.876 -22.211 1.00 80.31 105 VAL A CA 1
ATOM 831 C C . VAL A 1 105 ? 10.140 -5.963 -20.721 1.00 80.31 105 VAL A C 1
ATOM 833 O O . VAL A 1 105 ? 9.028 -6.324 -20.360 1.00 80.31 105 VAL A O 1
ATOM 836 N N . LYS A 1 106 ? 11.076 -5.595 -19.832 1.00 80.00 106 LYS A N 1
ATOM 837 C CA . LYS A 1 106 ? 10.862 -5.686 -18.372 1.00 80.00 106 LYS A CA 1
ATOM 838 C C . LYS A 1 106 ? 9.924 -4.597 -17.829 1.00 80.00 106 LYS A C 1
ATOM 840 O O . LYS A 1 106 ? 9.219 -4.819 -16.847 1.00 80.00 106 LYS A O 1
ATOM 845 N N . GLY A 1 107 ? 9.946 -3.416 -18.442 1.00 85.56 107 GLY A N 1
ATOM 846 C CA . GLY A 1 107 ? 9.139 -2.271 -18.039 1.00 85.56 107 GLY A CA 1
ATOM 847 C C . GLY A 1 107 ? 9.392 -1.766 -16.615 1.00 85.56 107 GLY A C 1
ATOM 848 O O . GLY A 1 107 ? 10.366 -2.113 -15.933 1.00 85.56 107 GLY A O 1
ATOM 849 N N . PHE A 1 108 ? 8.489 -0.894 -16.184 1.00 83.69 108 PHE A N 1
ATOM 850 C CA . PHE A 1 108 ? 8.470 -0.216 -14.900 1.00 83.69 108 PHE A CA 1
ATOM 851 C C . PHE A 1 108 ? 7.071 -0.302 -14.290 1.00 83.69 108 PHE A C 1
ATOM 853 O O . PHE A 1 108 ? 6.048 -0.198 -14.970 1.00 83.69 108 PHE A O 1
ATOM 860 N N . ALA A 1 109 ? 7.028 -0.418 -12.966 1.00 81.69 109 ALA A N 1
ATOM 861 C CA . ALA A 1 109 ? 5.785 -0.355 -12.207 1.00 81.69 109 ALA A CA 1
ATOM 862 C C . ALA A 1 109 ? 5.161 1.055 -12.198 1.00 81.69 109 ALA A C 1
ATOM 864 O O . ALA A 1 109 ? 3.959 1.200 -11.983 1.00 81.69 109 ALA A O 1
ATOM 865 N N . ARG A 1 110 ? 5.958 2.115 -12.417 1.00 81.50 110 ARG A N 1
ATOM 866 C CA . ARG A 1 110 ? 5.507 3.514 -12.340 1.00 81.50 110 ARG A CA 1
ATOM 867 C C . ARG A 1 110 ? 5.994 4.380 -13.488 1.00 81.50 110 ARG A C 1
ATOM 869 O O . ARG A 1 110 ? 7.167 4.316 -13.850 1.00 81.50 110 ARG A O 1
ATOM 876 N N . LYS A 1 111 ? 5.121 5.298 -13.915 1.00 86.19 111 LYS A N 1
ATOM 877 C CA . LYS A 1 111 ? 5.403 6.302 -14.946 1.00 86.19 111 LYS A CA 1
ATOM 878 C C . LYS A 1 111 ? 6.605 7.185 -14.602 1.00 86.19 111 LYS A C 1
ATOM 880 O O . LYS A 1 111 ? 7.519 7.270 -15.399 1.00 86.19 111 LYS A O 1
ATOM 885 N N . ARG A 1 112 ? 6.691 7.721 -13.376 1.00 87.62 112 ARG A N 1
ATOM 886 C CA . ARG A 1 112 ? 7.841 8.548 -12.948 1.00 87.62 112 ARG A CA 1
ATOM 887 C C . ARG A 1 112 ? 9.194 7.846 -13.138 1.00 87.62 112 ARG A C 1
ATOM 889 O O . ARG A 1 112 ? 10.169 8.497 -13.489 1.00 87.62 112 ARG A O 1
ATOM 896 N N . ASN A 1 113 ? 9.261 6.536 -12.892 1.00 87.75 113 ASN A N 1
ATOM 897 C CA . ASN A 1 113 ? 10.502 5.774 -13.049 1.00 87.75 113 ASN A CA 1
ATOM 898 C C . ASN A 1 113 ? 10.838 5.565 -14.530 1.00 87.75 113 ASN A C 1
ATOM 900 O O . ASN A 1 113 ? 12.009 5.633 -14.890 1.00 87.75 113 ASN A O 1
ATOM 904 N N . LEU A 1 114 ? 9.822 5.351 -15.375 1.00 90.50 114 LEU A N 1
ATOM 905 C CA . LEU A 1 114 ? 9.979 5.346 -16.827 1.00 90.50 114 LEU A CA 1
ATOM 906 C C . LEU A 1 114 ? 10.463 6.715 -17.329 1.00 90.50 114 LEU A C 1
ATOM 908 O O . LEU A 1 114 ? 11.450 6.767 -18.052 1.00 90.50 114 LEU A O 1
ATOM 912 N N . ASP A 1 115 ? 9.809 7.804 -16.921 1.00 89.56 115 ASP A N 1
ATOM 913 C CA . ASP A 1 115 ? 10.144 9.168 -17.343 1.00 89.56 115 ASP A CA 1
ATOM 914 C C . ASP A 1 115 ? 11.590 9.515 -16.958 1.00 89.56 115 ASP A C 1
ATOM 916 O O . ASP A 1 115 ? 12.352 10.025 -17.778 1.00 89.56 115 ASP A O 1
ATOM 920 N N . LEU A 1 116 ? 11.997 9.170 -15.728 1.00 90.69 116 LEU A N 1
ATOM 921 C CA . LEU A 1 116 ? 13.379 9.331 -15.281 1.00 90.69 116 LEU A CA 1
ATOM 922 C C . LEU A 1 116 ? 14.338 8.482 -16.119 1.00 90.69 116 LEU A C 1
ATOM 924 O O . LEU A 1 116 ? 15.338 9.008 -16.588 1.00 90.69 116 LEU A O 1
ATOM 928 N N . HIS A 1 117 ? 14.028 7.202 -16.341 1.00 91.31 117 HIS A N 1
ATOM 929 C CA . HIS A 1 117 ? 14.861 6.311 -17.147 1.00 91.31 117 HIS A CA 1
ATOM 930 C C . HIS A 1 117 ? 15.050 6.828 -18.575 1.00 91.31 117 HIS A C 1
ATOM 932 O O . HIS A 1 117 ? 16.171 6.836 -19.073 1.00 91.31 117 HIS A O 1
ATOM 938 N N . VAL A 1 118 ? 13.976 7.267 -19.234 1.00 90.00 118 VAL A N 1
ATOM 939 C CA . VAL A 1 118 ? 14.059 7.819 -20.590 1.00 90.00 118 VAL A CA 1
ATOM 940 C C . VAL A 1 118 ? 14.913 9.080 -20.588 1.00 90.00 118 VAL A C 1
ATOM 942 O O . VAL A 1 118 ? 15.800 9.217 -21.428 1.00 90.00 118 VAL A O 1
ATO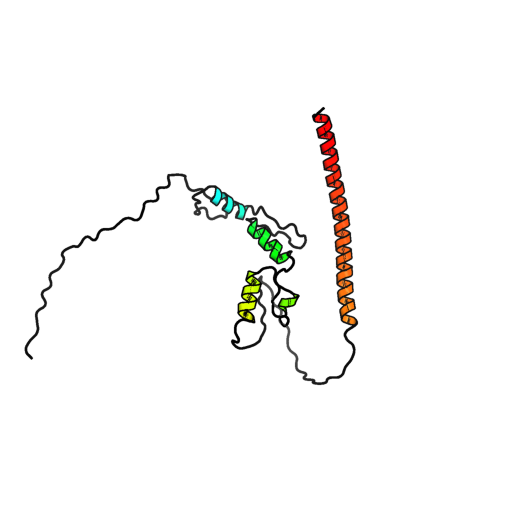M 945 N N . LYS A 1 119 ? 14.732 9.943 -19.587 1.00 89.06 119 LYS A N 1
ATOM 946 C CA . LYS A 1 119 ? 15.527 11.160 -19.445 1.00 89.06 119 LYS A CA 1
ATOM 947 C C . LYS A 1 119 ? 17.017 10.883 -19.234 1.00 89.06 119 LYS A C 1
ATOM 949 O O . LYS A 1 119 ? 17.850 11.546 -19.838 1.00 89.06 119 LYS A O 1
ATOM 954 N N . THR A 1 120 ? 17.370 9.917 -18.392 1.00 88.88 120 THR A N 1
ATOM 955 C CA . THR A 1 120 ? 18.774 9.654 -18.039 1.00 88.88 120 THR A CA 1
ATOM 956 C C . THR A 1 120 ? 19.487 8.742 -19.027 1.00 88.88 120 THR A C 1
ATOM 958 O O . THR A 1 120 ? 20.686 8.886 -19.215 1.00 88.88 120 THR A O 1
ATOM 961 N N . CYS A 1 121 ? 18.784 7.784 -19.633 1.00 85.12 121 CYS A N 1
ATOM 962 C CA . CYS A 1 121 ? 19.402 6.788 -20.510 1.00 85.12 121 CYS A CA 1
ATOM 963 C C . CYS A 1 121 ? 19.293 7.141 -21.993 1.00 85.12 121 CYS A C 1
ATOM 965 O O . CYS A 1 121 ? 20.116 6.673 -22.770 1.00 85.12 121 CYS A O 1
ATOM 967 N N . HIS A 1 122 ? 18.291 7.934 -22.384 1.00 84.25 122 HIS A N 1
ATOM 968 C CA . HIS A 1 122 ? 17.969 8.145 -23.799 1.00 84.25 122 HIS A CA 1
ATOM 969 C C . HIS A 1 122 ? 17.948 9.610 -24.217 1.00 84.25 122 HIS A C 1
ATOM 971 O O . HIS A 1 122 ? 17.909 9.890 -25.411 1.00 84.25 122 HIS A O 1
ATOM 977 N N . GLN A 1 123 ? 17.970 10.552 -23.269 1.00 76.62 123 GLN A N 1
ATOM 978 C CA . GLN A 1 123 ? 17.769 11.961 -23.595 1.00 76.62 123 GLN A CA 1
ATOM 979 C C . GLN A 1 123 ? 19.060 12.766 -23.779 1.00 76.62 123 GLN A C 1
ATOM 981 O O . GLN A 1 123 ? 18.941 13.887 -24.264 1.00 76.62 123 GLN A O 1
ATOM 986 N N . GLN A 1 124 ? 20.266 12.237 -23.493 1.00 57.88 124 GLN A N 1
ATOM 987 C CA . GLN A 1 124 ? 21.531 12.915 -23.844 1.00 57.88 124 GLN A CA 1
ATOM 988 C C . GLN A 1 124 ? 22.710 11.964 -24.116 1.00 57.88 124 GLN A C 1
ATOM 990 O O . GLN A 1 124 ? 23.088 11.159 -23.269 1.00 57.88 124 GLN A O 1
ATOM 995 N N . GLY A 1 125 ? 23.354 12.140 -25.276 1.00 50.78 125 GLY A N 1
ATOM 996 C CA . GLY A 1 125 ? 24.693 11.636 -25.584 1.00 50.78 125 GLY A CA 1
ATOM 997 C C . GLY A 1 125 ? 25.781 12.342 -24.770 1.00 50.78 125 GLY A C 1
ATOM 998 O O . GLY A 1 125 ? 26.594 13.075 -25.323 1.00 50.78 125 GLY A O 1
ATOM 999 N N . ALA A 1 126 ? 25.812 12.106 -23.461 1.00 43.41 126 ALA A N 1
ATOM 1000 C CA . ALA A 1 126 ? 26.928 12.465 -22.595 1.00 43.41 126 ALA A CA 1
ATOM 1001 C C . ALA A 1 126 ? 27.635 11.179 -22.149 1.00 43.41 126 ALA A C 1
ATOM 1003 O O . ALA A 1 126 ? 27.319 10.590 -21.124 1.00 43.41 126 ALA A O 1
ATOM 1004 N N . SER A 1 127 ? 28.569 10.744 -22.995 1.00 46.06 127 SER A N 1
ATOM 1005 C CA . SER A 1 127 ? 29.789 10.014 -22.639 1.00 46.06 127 SER A CA 1
ATOM 1006 C C . SER A 1 127 ? 29.708 8.898 -21.577 1.00 46.06 127 SER A C 1
ATOM 1008 O O . SER A 1 127 ? 29.799 9.152 -20.380 1.00 46.06 127 SER A O 1
ATOM 1010 N N . LYS A 1 128 ? 29.823 7.675 -22.112 1.00 39.62 128 LYS A N 1
ATOM 1011 C CA . LYS A 1 128 ? 30.462 6.461 -21.568 1.00 39.62 128 LYS A CA 1
ATOM 1012 C C . LYS A 1 128 ? 29.578 5.450 -20.834 1.00 39.62 128 LYS A C 1
ATOM 1014 O O . LYS A 1 128 ? 28.972 5.692 -19.799 1.00 39.62 128 LYS A O 1
ATOM 1019 N N . GLU A 1 129 ? 29.595 4.265 -21.431 1.00 40.28 129 GLU A N 1
ATOM 1020 C CA . GLU A 1 129 ? 29.160 2.980 -20.914 1.00 40.28 129 GLU A CA 1
ATOM 1021 C C . GLU A 1 129 ? 29.858 2.653 -19.589 1.00 40.28 129 GLU A C 1
ATOM 1023 O O . GLU A 1 129 ? 31.075 2.774 -19.488 1.00 40.28 129 GLU A O 1
ATOM 1028 N N . ALA A 1 130 ? 29.092 2.208 -18.595 1.00 39.22 130 ALA A N 1
ATOM 1029 C CA . ALA A 1 130 ? 29.255 0.908 -17.943 1.00 39.22 130 ALA A CA 1
ATOM 1030 C C . ALA A 1 130 ? 28.474 0.886 -16.623 1.00 39.22 130 ALA A C 1
ATOM 1032 O O . ALA A 1 130 ? 28.602 1.753 -15.765 1.00 39.22 130 ALA A O 1
ATOM 1033 N N . SER A 1 131 ? 27.641 -0.142 -16.523 1.00 46.50 131 SER A N 1
ATOM 1034 C CA . SER A 1 131 ? 27.120 -0.801 -15.332 1.00 46.50 131 SER A CA 1
ATOM 1035 C C . SER A 1 131 ? 27.811 -0.462 -14.007 1.00 46.50 131 SER A C 1
ATOM 1037 O O . SER A 1 131 ? 29.012 -0.657 -13.877 1.00 46.50 131 SER A O 1
ATOM 1039 N N . ALA A 1 132 ? 27.022 -0.125 -12.989 1.00 37.72 132 ALA A N 1
ATOM 1040 C CA . ALA A 1 132 ? 27.300 -0.586 -11.634 1.00 37.72 132 ALA A CA 1
ATOM 1041 C C . ALA A 1 132 ? 26.008 -0.619 -10.818 1.00 37.72 132 ALA A C 1
ATOM 1043 O O . ALA A 1 132 ? 25.207 0.321 -10.799 1.00 37.72 132 ALA A O 1
ATOM 1044 N N . GLU A 1 133 ? 25.815 -1.766 -10.192 1.00 44.44 133 GLU A N 1
ATOM 1045 C CA . GLU A 1 133 ? 24.912 -2.008 -9.081 1.00 44.44 133 GLU A CA 1
ATOM 1046 C C . GLU A 1 133 ? 25.006 -0.955 -7.958 1.00 44.44 133 GLU A C 1
ATOM 1048 O O . GLU A 1 133 ? 26.067 -0.408 -7.689 1.00 44.44 133 GLU A O 1
ATOM 1053 N N . ASN A 1 134 ? 23.878 -0.694 -7.287 1.00 38.88 134 ASN A N 1
ATOM 1054 C CA . ASN A 1 134 ? 23.767 -0.408 -5.847 1.00 38.88 134 ASN A CA 1
ATOM 1055 C C . ASN A 1 134 ? 22.267 -0.222 -5.532 1.00 38.88 134 ASN A C 1
ATOM 1057 O O . ASN A 1 134 ? 21.605 0.634 -6.113 1.00 38.88 134 ASN A O 1
ATOM 1061 N N . GLY A 1 135 ? 21.601 -1.031 -4.705 1.00 35.91 135 GLY A N 1
ATOM 1062 C CA . GLY A 1 135 ? 22.103 -1.726 -3.523 1.00 35.91 135 GLY A CA 1
ATOM 1063 C C . GLY A 1 135 ? 22.020 -0.774 -2.332 1.00 35.91 135 GLY A C 1
ATOM 1064 O O . GLY A 1 135 ? 22.975 -0.064 -2.051 1.00 35.91 135 GLY A O 1
ATOM 1065 N N . PHE A 1 136 ? 20.858 -0.706 -1.675 1.00 30.70 136 PHE A N 1
ATOM 1066 C CA . PHE A 1 136 ? 20.729 -0.073 -0.360 1.00 30.70 136 PHE A CA 1
ATOM 1067 C C . PHE A 1 136 ? 20.936 -1.154 0.706 1.00 30.70 136 PHE A C 1
ATOM 1069 O O . PHE A 1 136 ? 20.261 -2.183 0.690 1.00 30.70 136 PHE A O 1
ATOM 1076 N N . SER A 1 137 ? 21.920 -0.906 1.563 1.00 37.38 137 SER A N 1
ATOM 1077 C CA . SER A 1 137 ? 22.578 -1.820 2.491 1.00 37.38 137 SER A CA 1
ATOM 1078 C C . SER A 1 137 ? 21.698 -2.352 3.623 1.00 37.38 137 SER A C 1
ATOM 1080 O O . SER A 1 137 ? 21.023 -1.581 4.300 1.00 37.38 137 SER A O 1
ATOM 1082 N N . THR A 1 138 ? 21.875 -3.631 3.956 1.00 31.59 138 THR A N 1
ATOM 1083 C CA . THR A 1 138 ? 21.977 -4.083 5.352 1.00 31.59 138 THR A CA 1
ATOM 1084 C C . THR A 1 138 ? 23.156 -5.052 5.488 1.00 31.59 138 THR A C 1
ATOM 1086 O O . THR A 1 138 ? 23.510 -5.787 4.574 1.00 31.59 138 THR A O 1
ATOM 1089 N N . SER A 1 139 ? 23.834 -4.920 6.622 1.00 37.88 139 SER A N 1
ATOM 1090 C CA . SER A 1 139 ? 25.210 -5.310 6.923 1.00 37.88 139 SER A CA 1
ATOM 1091 C C . SER A 1 139 ? 25.387 -6.794 7.276 1.00 37.88 139 SER A C 1
ATOM 1093 O O . SER A 1 139 ? 24.581 -7.312 8.042 1.00 37.88 139 SER A O 1
ATOM 1095 N N . SER A 1 140 ? 26.501 -7.413 6.845 1.00 37.22 140 SER A N 1
ATOM 1096 C CA . SER A 1 140 ? 27.515 -8.076 7.706 1.00 37.22 140 SER A CA 1
ATOM 1097 C C . SER A 1 140 ? 28.145 -9.363 7.142 1.00 37.22 140 SER A C 1
ATOM 1099 O O . SER A 1 140 ? 27.456 -10.306 6.773 1.00 37.22 140 SER A O 1
ATOM 1101 N N . LYS A 1 141 ? 29.476 -9.397 7.315 1.00 34.09 141 LYS A N 1
ATOM 1102 C CA . LYS A 1 141 ? 30.431 -10.518 7.437 1.00 34.09 141 LYS A CA 1
ATOM 1103 C C . LYS A 1 141 ? 31.168 -11.053 6.193 1.00 34.09 141 LYS A C 1
ATOM 1105 O O . LYS A 1 141 ? 30.640 -11.749 5.340 1.00 34.09 141 LYS A O 1
ATOM 1110 N N . LEU A 1 142 ? 32.457 -10.707 6.242 1.00 36.50 142 LEU A N 1
ATOM 1111 C CA . LEU A 1 142 ? 33.655 -11.116 5.516 1.00 36.50 142 LEU A CA 1
ATOM 1112 C C . LEU A 1 142 ? 33.850 -12.636 5.394 1.00 36.50 142 LEU A C 1
ATOM 1114 O O . LEU A 1 142 ? 33.667 -13.353 6.378 1.00 36.50 142 LEU A O 1
ATOM 1118 N N . VAL A 1 143 ? 34.407 -13.068 4.258 1.00 34.03 143 VAL A N 1
ATOM 1119 C CA . VAL A 1 143 ? 35.600 -13.933 4.243 1.00 34.03 143 VAL A CA 1
ATOM 1120 C C . VAL A 1 143 ? 36.373 -13.749 2.928 1.00 34.03 143 VAL A C 1
ATOM 1122 O O . VAL A 1 143 ? 35.776 -13.638 1.859 1.00 34.03 143 VAL A O 1
ATOM 1125 N N . GLU A 1 144 ? 37.698 -13.663 3.040 1.00 31.16 144 GLU A N 1
ATOM 1126 C CA . GLU A 1 144 ? 38.679 -13.557 1.953 1.00 31.16 144 GLU A CA 1
ATOM 1127 C C . GLU A 1 144 ? 38.904 -14.907 1.246 1.00 31.16 144 GLU A C 1
ATOM 1129 O O . GLU A 1 144 ? 38.786 -15.967 1.860 1.00 31.16 144 GLU A O 1
ATOM 1134 N N . GLY A 1 145 ? 39.292 -14.868 -0.034 1.00 30.55 145 GLY A N 1
ATOM 1135 C CA . GLY A 1 145 ? 39.697 -16.043 -0.813 1.00 30.55 145 GLY A CA 1
ATOM 1136 C C . GLY A 1 145 ? 40.287 -15.675 -2.180 1.00 30.55 145 GLY A C 1
ATOM 1137 O O . GLY A 1 145 ? 39.652 -14.980 -2.960 1.00 30.55 145 GLY A O 1
ATOM 1138 N N . ASN A 1 146 ? 41.516 -16.122 -2.425 1.00 32.81 146 ASN A N 1
ATOM 1139 C CA . ASN A 1 146 ? 42.535 -15.629 -3.359 1.00 32.81 146 ASN A CA 1
ATOM 1140 C C . ASN A 1 146 ? 42.436 -16.101 -4.845 1.00 32.81 146 ASN A C 1
ATOM 1142 O O . ASN A 1 146 ? 42.026 -17.224 -5.105 1.00 32.81 146 ASN A O 1
ATOM 1146 N N . MET A 1 147 ? 42.892 -15.223 -5.758 1.00 36.47 147 MET A N 1
ATOM 1147 C CA . MET A 1 147 ? 43.593 -15.335 -7.075 1.00 36.47 147 MET A CA 1
ATOM 1148 C C . MET A 1 147 ? 43.557 -16.581 -8.009 1.00 36.47 147 MET A C 1
ATOM 1150 O O . MET A 1 147 ? 43.728 -17.713 -7.575 1.00 36.47 147 MET A O 1
ATOM 1154 N N . GLY A 1 148 ? 43.575 -16.299 -9.334 1.00 30.11 148 GLY A N 1
ATOM 1155 C CA . GLY A 1 148 ? 44.155 -17.134 -10.420 1.00 30.11 148 GLY A CA 1
ATOM 1156 C C . GLY A 1 148 ? 43.420 -17.015 -11.776 1.00 30.11 148 GLY A C 1
ATOM 1157 O O . GLY A 1 148 ? 42.386 -17.638 -11.957 1.00 30.11 148 GLY A O 1
ATOM 1158 N N . GLU A 1 149 ? 43.742 -16.039 -12.633 1.00 28.12 149 GLU A N 1
ATOM 1159 C CA . GLU A 1 149 ? 44.603 -16.113 -13.845 1.00 28.12 149 GLU A CA 1
ATOM 1160 C C . GLU A 1 149 ? 43.932 -16.502 -15.193 1.00 28.12 149 GLU A C 1
ATOM 1162 O O . GLU A 1 149 ? 43.422 -17.595 -15.385 1.00 28.12 149 GLU A O 1
ATOM 1167 N N . GLN A 1 150 ? 43.982 -15.521 -16.110 1.00 32.03 150 GLN A N 1
ATOM 1168 C CA . GLN A 1 150 ? 44.230 -15.511 -17.568 1.00 32.03 150 GLN A CA 1
ATOM 1169 C C . GLN A 1 150 ? 43.807 -16.673 -18.495 1.00 32.03 150 GLN A C 1
ATOM 1171 O O . GLN A 1 150 ? 44.203 -17.821 -18.341 1.00 32.03 150 GLN A O 1
ATOM 1176 N N . GLY A 1 151 ? 43.173 -16.295 -19.617 1.00 30.27 151 GLY A N 1
ATOM 1177 C CA . GLY A 1 151 ? 43.109 -17.099 -20.843 1.00 30.27 151 GLY A CA 1
ATOM 1178 C C . GLY A 1 151 ? 42.256 -16.459 -21.945 1.00 30.27 151 GLY A C 1
ATOM 1179 O O . GLY A 1 151 ? 41.036 -16.593 -21.945 1.00 30.27 151 GLY A O 1
ATOM 1180 N N . GLN A 1 152 ? 42.892 -15.755 -22.888 1.00 32.22 152 GLN A N 1
ATOM 1181 C CA . GLN A 1 152 ? 42.290 -15.307 -24.153 1.00 32.22 152 GLN A CA 1
ATOM 1182 C C . GLN A 1 152 ? 42.086 -16.497 -25.106 1.00 32.22 152 GLN A C 1
ATOM 1184 O O . GLN A 1 152 ? 42.962 -17.347 -25.232 1.00 32.22 152 GLN A O 1
ATOM 1189 N N . GLY A 1 153 ? 40.974 -16.511 -25.844 1.00 30.91 153 GLY A N 1
ATOM 1190 C CA . GLY A 1 153 ? 40.724 -17.484 -26.908 1.00 30.91 153 GLY A CA 1
ATOM 1191 C C . GLY A 1 153 ? 39.588 -17.045 -27.827 1.00 30.91 153 GLY A C 1
ATOM 1192 O O . GLY A 1 153 ? 38.416 -17.224 -27.519 1.00 30.91 153 GLY A O 1
ATOM 1193 N N . ILE A 1 154 ? 39.956 -16.443 -28.955 1.00 38.97 154 ILE A N 1
ATOM 1194 C CA . ILE A 1 154 ? 39.099 -16.144 -30.109 1.00 38.97 154 ILE A CA 1
ATOM 1195 C C . ILE A 1 154 ? 38.944 -17.426 -30.937 1.00 38.97 154 ILE A C 1
ATOM 1197 O O . ILE A 1 154 ? 39.945 -18.002 -31.352 1.00 38.97 154 ILE A O 1
ATOM 1201 N N . GLY A 1 155 ? 37.711 -17.857 -31.209 1.00 31.81 155 GLY A N 1
ATOM 1202 C CA . GLY A 1 155 ? 37.445 -19.008 -32.076 1.00 31.81 155 GLY A CA 1
ATOM 1203 C C . GLY A 1 155 ? 35.957 -19.326 -32.203 1.00 31.81 155 GLY A C 1
ATOM 1204 O O . GLY A 1 155 ? 35.365 -19.936 -31.323 1.00 31.81 155 GLY A O 1
ATOM 1205 N N . SER A 1 156 ? 35.361 -18.888 -33.310 1.00 36.28 156 SER A N 1
ATOM 1206 C CA . SER A 1 156 ? 33.980 -19.149 -33.719 1.00 36.28 156 SER A CA 1
ATOM 1207 C C . SER A 1 156 ? 33.880 -20.491 -34.453 1.00 36.28 156 SER A C 1
ATOM 1209 O O . SER A 1 156 ? 34.530 -20.651 -35.484 1.00 36.28 156 SER A O 1
ATOM 1211 N N . VAL A 1 157 ? 33.044 -21.424 -33.977 1.00 35.66 157 VAL A N 1
ATOM 1212 C CA . VAL A 1 157 ? 32.350 -22.411 -34.827 1.00 35.66 157 VAL A CA 1
ATOM 1213 C C . VAL A 1 157 ? 31.093 -22.955 -34.119 1.00 35.66 157 VAL A C 1
ATOM 1215 O O . VAL A 1 157 ? 31.020 -22.997 -32.897 1.00 35.66 157 VAL A O 1
ATOM 1218 N N . ASN A 1 158 ? 30.073 -23.282 -34.913 1.00 44.12 158 ASN A N 1
ATOM 1219 C CA . ASN A 1 158 ? 28.638 -23.320 -34.596 1.00 44.12 158 ASN A CA 1
ATOM 1220 C C . ASN A 1 158 ? 28.086 -24.610 -33.927 1.00 44.12 158 ASN A C 1
ATOM 1222 O O . ASN A 1 158 ? 28.687 -25.674 -34.044 1.00 44.12 158 ASN A O 1
ATOM 1226 N N . THR A 1 159 ? 26.829 -24.493 -33.432 1.00 45.06 159 THR A N 1
ATOM 1227 C CA . THR A 1 159 ? 25.757 -25.501 -33.114 1.00 45.06 159 THR A CA 1
ATOM 1228 C C . THR A 1 159 ? 25.530 -25.877 -31.628 1.00 45.06 159 THR A C 1
ATOM 1230 O O . THR A 1 159 ? 26.443 -25.753 -30.824 1.00 45.06 159 THR A O 1
ATOM 1233 N N . PRO A 1 160 ? 24.348 -26.405 -31.221 1.00 49.00 160 PRO A N 1
ATOM 1234 C CA . PRO A 1 160 ? 22.991 -25.847 -31.238 1.00 49.00 160 PRO A CA 1
ATOM 1235 C C . PRO A 1 160 ? 22.444 -25.688 -29.790 1.00 49.00 160 PRO A C 1
ATOM 1237 O O . PRO A 1 160 ? 21.979 -26.636 -29.164 1.00 49.00 160 PRO A O 1
ATOM 1240 N N . GLU A 1 161 ? 22.470 -24.471 -29.242 1.00 38.88 161 GLU A N 1
ATOM 1241 C CA . GLU A 1 161 ? 22.135 -24.173 -27.828 1.00 38.88 161 GLU A CA 1
ATOM 1242 C C . GLU A 1 161 ? 20.664 -23.756 -27.586 1.00 38.88 161 GLU A C 1
ATOM 1244 O O . GLU A 1 161 ? 20.303 -23.283 -26.508 1.00 38.88 161 GLU A O 1
ATOM 1249 N N . THR A 1 162 ? 19.773 -23.908 -28.570 1.00 46.72 162 THR A N 1
ATOM 1250 C CA . THR A 1 162 ? 18.392 -23.386 -28.479 1.00 46.72 162 THR A CA 1
ATOM 1251 C C . THR A 1 162 ? 17.371 -24.361 -27.885 1.00 46.72 162 THR A C 1
ATOM 1253 O O . THR A 1 162 ? 16.279 -23.933 -27.524 1.00 46.72 162 THR A O 1
ATOM 1256 N N . VAL A 1 163 ? 17.713 -25.642 -27.701 1.00 47.50 163 VAL A N 1
ATOM 1257 C CA . VAL A 1 163 ? 16.793 -26.646 -27.116 1.00 47.50 163 VAL A CA 1
ATOM 1258 C C . VAL A 1 163 ? 16.919 -26.736 -25.586 1.00 47.50 163 VAL A C 1
ATOM 1260 O O . VAL A 1 163 ? 15.964 -27.080 -24.894 1.00 47.50 163 VAL A O 1
ATOM 1263 N N . ARG A 1 164 ? 18.079 -26.383 -25.013 1.00 47.88 164 ARG A N 1
ATOM 1264 C CA . ARG A 1 164 ? 18.326 -26.535 -23.565 1.00 47.88 164 ARG A CA 1
ATOM 1265 C C . ARG A 1 164 ? 17.710 -25.418 -22.717 1.00 47.88 164 ARG A C 1
ATOM 1267 O O . ARG A 1 164 ? 17.333 -25.660 -21.574 1.00 47.88 164 ARG A O 1
ATOM 1274 N N . ARG A 1 165 ? 17.569 -24.214 -23.283 1.00 45.06 165 ARG A N 1
ATOM 1275 C CA . ARG A 1 165 ? 17.044 -23.030 -22.581 1.00 45.06 165 ARG A CA 1
ATOM 1276 C C . ARG A 1 165 ? 15.519 -23.071 -22.399 1.00 45.06 165 ARG A C 1
ATOM 1278 O O . ARG A 1 165 ? 15.034 -22.723 -21.330 1.00 45.06 165 ARG A O 1
ATOM 1285 N N . SER A 1 166 ? 14.783 -23.594 -23.381 1.00 44.66 166 SER A N 1
ATOM 1286 C CA . SER A 1 166 ? 13.319 -23.749 -23.333 1.00 44.66 166 SER A CA 1
ATOM 1287 C C . SER A 1 166 ? 12.848 -24.828 -22.345 1.00 44.66 166 SER A C 1
ATOM 1289 O O . SER A 1 166 ? 11.780 -24.699 -21.745 1.00 44.66 166 SER A O 1
ATOM 1291 N N . SER A 1 167 ? 13.661 -25.866 -22.118 1.00 45.91 167 SER A N 1
ATOM 1292 C CA . SER A 1 167 ? 13.362 -26.946 -21.164 1.00 45.91 167 SER A CA 1
ATOM 1293 C C . SER A 1 167 ? 13.415 -26.480 -19.698 1.00 45.91 167 SER A C 1
ATOM 1295 O O . SER A 1 167 ? 12.554 -26.842 -18.895 1.00 45.91 167 SER A O 1
ATOM 1297 N N . MET A 1 168 ? 14.361 -25.598 -19.346 1.00 51.53 168 MET A N 1
ATOM 1298 C CA . MET A 1 168 ? 14.479 -25.082 -17.972 1.00 51.53 168 MET A CA 1
ATOM 1299 C C . MET A 1 168 ? 13.415 -24.030 -17.622 1.00 51.53 168 MET A C 1
ATOM 1301 O O . MET A 1 168 ? 12.939 -23.997 -16.487 1.00 51.53 168 MET A O 1
ATOM 1305 N N . GLU A 1 169 ? 12.983 -23.215 -18.589 1.00 51.34 169 GLU A N 1
ATOM 1306 C CA . GLU A 1 169 ? 11.879 -22.261 -18.398 1.00 51.34 169 GLU A CA 1
ATOM 1307 C C . GLU A 1 169 ? 10.527 -22.979 -18.252 1.00 51.34 169 GLU A C 1
ATOM 1309 O O . GLU A 1 169 ? 9.723 -22.616 -17.392 1.00 51.34 169 GLU A O 1
ATOM 1314 N N . SER A 1 170 ? 10.308 -24.055 -19.016 1.00 55.22 170 SER A N 1
ATOM 1315 C CA . SER A 1 170 ? 9.076 -24.855 -18.950 1.00 55.22 170 SER A CA 1
ATOM 1316 C C . SER A 1 170 ? 8.907 -25.563 -17.602 1.00 55.22 170 SER A C 1
ATOM 1318 O O . SER A 1 170 ? 7.804 -25.582 -17.057 1.00 55.22 170 SER A O 1
ATOM 1320 N N . GLY A 1 171 ? 9.996 -26.080 -17.018 1.00 67.50 171 GLY A N 1
ATOM 1321 C CA . GLY A 1 171 ? 9.963 -26.709 -15.692 1.00 67.50 171 GLY A CA 1
ATOM 1322 C C . GLY A 1 171 ? 9.636 -25.724 -14.562 1.00 67.50 171 GLY A C 1
ATOM 1323 O O . GLY A 1 171 ? 8.855 -26.043 -13.665 1.00 67.50 171 GLY A O 1
ATOM 1324 N N . CYS A 1 172 ? 10.165 -24.498 -14.630 1.00 69.94 172 CYS A N 1
ATOM 1325 C CA . CYS A 1 172 ? 9.863 -23.440 -13.659 1.00 69.94 172 CYS A CA 1
ATOM 1326 C C . CYS A 1 172 ? 8.385 -23.009 -13.719 1.00 69.94 172 CYS A C 1
ATOM 1328 O O . CYS A 1 172 ? 7.733 -22.851 -12.684 1.00 69.94 172 CYS A O 1
ATOM 1330 N N . LEU A 1 173 ? 7.827 -22.884 -14.929 1.00 78.88 173 LEU A N 1
ATOM 1331 C CA . LEU A 1 173 ? 6.414 -22.550 -15.125 1.00 78.88 173 LEU A CA 1
ATOM 1332 C C . LEU A 1 173 ? 5.479 -23.678 -14.668 1.00 78.88 173 LEU A C 1
ATOM 1334 O O . LEU A 1 173 ? 4.465 -23.396 -14.032 1.00 78.88 173 LEU A O 1
ATOM 1338 N N . GLN A 1 174 ? 5.828 -24.942 -14.927 1.00 84.81 174 GLN A N 1
ATOM 1339 C CA . GLN A 1 174 ? 5.060 -26.099 -14.450 1.00 84.81 174 GLN A CA 1
ATOM 1340 C C . GLN A 1 174 ? 5.036 -26.186 -12.920 1.00 84.81 174 GLN A C 1
ATOM 1342 O O . GLN A 1 174 ? 3.977 -26.417 -12.338 1.00 84.81 174 GLN A O 1
ATOM 1347 N N . ALA A 1 175 ? 6.169 -25.940 -12.256 1.00 84.25 175 ALA A N 1
ATOM 1348 C CA . ALA A 1 175 ? 6.225 -25.910 -10.796 1.00 84.25 175 ALA A CA 1
ATOM 1349 C C . ALA A 1 175 ? 5.355 -24.782 -10.217 1.00 84.25 175 ALA A C 1
ATOM 1351 O O . ALA A 1 175 ? 4.611 -25.001 -9.259 1.00 84.25 175 ALA A O 1
ATOM 1352 N N . LYS A 1 176 ? 5.390 -23.591 -10.832 1.00 88.38 176 LYS A N 1
ATOM 1353 C CA . LYS A 1 176 ? 4.561 -22.460 -10.398 1.00 88.38 176 LYS A CA 1
ATOM 1354 C C . LYS A 1 176 ? 3.071 -22.704 -10.630 1.00 88.38 176 LYS A C 1
ATOM 1356 O O . LYS A 1 176 ? 2.260 -22.307 -9.798 1.00 88.38 176 LYS A O 1
ATOM 1361 N N . LEU A 1 177 ? 2.713 -23.367 -11.729 1.00 93.25 177 LEU A N 1
ATOM 1362 C CA . LEU A 1 177 ? 1.333 -23.759 -12.008 1.00 93.25 177 LEU A CA 1
ATOM 1363 C C . LEU A 1 177 ? 0.802 -24.710 -10.928 1.00 93.25 177 LEU A C 1
ATOM 1365 O O . LEU A 1 177 ? -0.259 -24.451 -10.370 1.00 93.25 177 LEU A O 1
ATOM 1369 N N . LEU A 1 178 ? 1.572 -25.742 -10.570 1.00 94.62 178 LEU A N 1
ATOM 1370 C CA . LEU A 1 178 ? 1.195 -26.694 -9.521 1.00 94.62 178 LEU A CA 1
ATOM 1371 C C . LEU A 1 178 ? 1.022 -26.013 -8.151 1.00 94.62 178 LEU A C 1
ATOM 1373 O O . LEU A 1 178 ? 0.098 -26.329 -7.401 1.00 94.62 178 LEU A O 1
ATOM 1377 N N . GLU A 1 179 ? 1.902 -25.065 -7.823 1.00 92.88 179 GLU A N 1
ATOM 1378 C CA . GLU A 1 179 ? 1.804 -24.278 -6.591 1.00 92.88 179 GLU A CA 1
ATOM 1379 C C . GLU A 1 179 ? 0.516 -23.438 -6.557 1.00 92.88 179 GLU A C 1
ATOM 1381 O O . GLU A 1 179 ? -0.206 -23.461 -5.560 1.00 92.88 179 GLU A O 1
ATOM 1386 N N . LEU A 1 180 ? 0.182 -22.762 -7.662 1.00 94.69 180 LEU A N 1
ATOM 1387 C CA . LEU A 1 180 ? -1.048 -21.972 -7.783 1.00 94.69 180 LEU A CA 1
ATOM 1388 C C . LEU A 1 180 ? -2.312 -22.842 -7.748 1.00 94.69 180 LEU A C 1
ATOM 1390 O O . LEU A 1 180 ? -3.323 -22.437 -7.179 1.00 94.69 180 LEU A O 1
ATOM 1394 N N . GLU A 1 181 ? -2.278 -24.045 -8.322 1.00 97.12 181 GLU A N 1
ATOM 1395 C CA . GLU A 1 181 ? -3.391 -24.998 -8.235 1.00 97.12 181 GLU A CA 1
ATOM 1396 C C . GLU A 1 181 ? -3.617 -25.489 -6.799 1.00 97.12 181 GLU A C 1
ATOM 1398 O O . GLU A 1 181 ? -4.764 -25.662 -6.373 1.00 97.12 181 GLU A O 1
ATOM 1403 N N . LYS A 1 182 ? -2.541 -25.675 -6.027 1.00 96.94 182 LYS A N 1
ATOM 1404 C CA . LYS A 1 182 ? -2.634 -25.997 -4.600 1.00 96.94 182 LYS A CA 1
ATOM 1405 C C . LYS A 1 182 ? -3.236 -24.834 -3.807 1.00 96.94 182 LYS A C 1
ATOM 1407 O O . LYS A 1 182 ? -4.165 -25.057 -3.035 1.00 96.94 182 LYS A O 1
ATOM 1412 N N . GLU A 1 183 ? -2.756 -23.613 -4.036 1.00 95.12 183 GLU A N 1
ATOM 1413 C CA . GLU A 1 183 ? -3.289 -22.401 -3.398 1.00 95.12 183 GLU A CA 1
ATOM 1414 C C . GLU A 1 183 ? -4.777 -22.209 -3.726 1.00 95.12 183 GLU A C 1
ATOM 1416 O O . GLU A 1 183 ? -5.586 -21.959 -2.833 1.00 95.12 183 GLU A O 1
ATOM 1421 N N . LYS A 1 184 ? -5.173 -22.427 -4.988 1.00 97.00 184 LYS A N 1
ATOM 1422 C CA . LYS A 1 184 ? -6.579 -22.405 -5.408 1.00 97.00 184 LYS A CA 1
ATOM 1423 C C . LYS A 1 184 ? -7.430 -23.374 -4.581 1.00 97.00 184 LYS A C 1
ATOM 1425 O O . LYS A 1 184 ? -8.486 -22.980 -4.094 1.00 97.00 184 LYS A O 1
ATOM 1430 N N . ARG A 1 185 ? -6.967 -24.613 -4.377 1.00 97.56 185 ARG A N 1
ATOM 1431 C CA . ARG A 1 185 ? -7.684 -25.613 -3.567 1.00 97.56 185 ARG A CA 1
ATOM 1432 C C . ARG A 1 185 ? -7.812 -25.183 -2.102 1.00 97.56 185 ARG A C 1
ATOM 1434 O O . ARG A 1 185 ? -8.856 -25.386 -1.488 1.00 97.56 185 ARG A O 1
ATOM 1441 N N . GLU A 1 186 ? -6.765 -24.594 -1.529 1.00 95.38 186 GLU A N 1
ATOM 1442 C CA . GLU A 1 186 ? -6.797 -24.079 -0.154 1.00 95.38 186 GLU A CA 1
ATOM 1443 C C . GLU A 1 186 ? -7.788 -22.910 -0.008 1.00 95.38 186 GLU A C 1
ATOM 1445 O O . GLU A 1 186 ? -8.549 -22.857 0.964 1.00 95.38 186 GLU A O 1
ATOM 1450 N N . LEU A 1 187 ? -7.844 -22.015 -0.998 1.00 95.44 187 LEU A N 1
ATOM 1451 C CA . LEU A 1 187 ? -8.818 -20.923 -1.041 1.00 95.44 187 LEU A CA 1
ATOM 1452 C C . LEU A 1 187 ? -10.255 -21.431 -1.183 1.00 95.44 187 LEU A C 1
ATOM 1454 O O . LEU A 1 187 ? -11.127 -20.923 -0.484 1.00 95.44 187 LEU A O 1
ATOM 1458 N N . GLU A 1 188 ? -10.501 -22.448 -2.010 1.00 97.88 188 GLU A N 1
ATOM 1459 C CA . GLU A 1 188 ? -11.823 -23.080 -2.145 1.00 97.88 188 GLU A CA 1
ATOM 1460 C C . GLU A 1 188 ? -12.308 -23.677 -0.811 1.00 97.88 188 GLU A C 1
ATOM 1462 O O . GLU A 1 188 ? -13.471 -23.515 -0.441 1.00 97.88 188 GLU A O 1
ATOM 1467 N N . LEU A 1 189 ? -11.413 -24.290 -0.026 1.00 94.81 189 LEU A N 1
ATOM 1468 C CA . LEU A 1 189 ? -11.743 -24.778 1.320 1.00 94.81 189 LEU A CA 1
ATOM 1469 C C . LEU A 1 189 ? -12.061 -23.632 2.291 1.00 94.81 189 LEU A C 1
ATOM 1471 O O . LEU A 1 189 ? -13.015 -23.714 3.070 1.00 94.81 189 LEU A O 1
ATOM 1475 N N . CYS A 1 190 ? -11.279 -22.551 2.251 1.00 92.94 190 CYS A N 1
ATOM 1476 C CA . CYS A 1 190 ? -11.531 -21.371 3.076 1.00 92.94 190 CYS A CA 1
ATOM 1477 C C . CYS A 1 190 ? -12.866 -20.706 2.704 1.00 92.94 190 CYS A C 1
ATOM 1479 O O . CYS A 1 190 ? -13.637 -20.331 3.591 1.00 92.94 190 CYS A O 1
ATOM 1481 N N . GLN A 1 191 ? -13.159 -20.622 1.405 1.00 96.12 191 GLN A N 1
ATOM 1482 C CA . GLN A 1 191 ? -14.419 -20.120 0.875 1.00 96.12 191 GLN A CA 1
ATOM 1483 C C . GLN A 1 191 ? -15.595 -20.960 1.380 1.00 96.12 191 GLN A C 1
ATOM 1485 O O . GLN A 1 191 ? -16.531 -20.393 1.937 1.00 96.12 191 GLN A O 1
ATOM 1490 N N . ALA A 1 192 ? -15.518 -22.291 1.288 1.00 97.31 192 ALA A N 1
ATOM 1491 C CA . ALA A 1 192 ? -16.571 -23.181 1.778 1.00 97.31 192 ALA A CA 1
ATOM 1492 C C . ALA A 1 192 ? -16.844 -23.006 3.285 1.00 97.31 192 ALA A C 1
ATOM 1494 O O . ALA A 1 192 ? -17.999 -23.022 3.713 1.00 97.31 192 ALA A O 1
ATOM 1495 N N . ARG A 1 193 ? -15.799 -22.781 4.098 1.00 96.38 193 ARG A N 1
ATOM 1496 C CA . ARG A 1 193 ? -15.958 -22.474 5.531 1.00 96.38 193 ARG A CA 1
ATOM 1497 C C . ARG A 1 193 ? -16.734 -21.173 5.745 1.00 96.38 193 ARG A C 1
ATOM 1499 O O . ARG A 1 193 ? -17.716 -21.170 6.479 1.00 96.38 193 ARG A O 1
ATOM 1506 N N . VAL A 1 194 ? -16.316 -20.092 5.083 1.00 97.06 194 VAL A N 1
ATOM 1507 C CA . VAL A 1 194 ? -16.977 -18.780 5.199 1.00 97.06 194 VAL A CA 1
ATOM 1508 C C . VAL A 1 194 ? -18.422 -18.848 4.701 1.00 97.06 194 VAL A C 1
ATOM 1510 O O . VAL A 1 194 ? -19.315 -18.278 5.323 1.00 97.06 194 VAL A O 1
ATOM 1513 N N . GLU A 1 195 ? -18.686 -19.570 3.614 1.00 97.94 195 GLU A N 1
ATOM 1514 C CA . GLU A 1 195 ? -20.045 -19.803 3.117 1.00 97.94 195 GLU A CA 1
ATOM 1515 C C . GLU A 1 195 ? -20.905 -20.563 4.136 1.00 97.94 195 GLU A C 1
ATOM 1517 O O . GLU A 1 195 ? -22.065 -20.199 4.351 1.00 97.94 195 GLU A O 1
ATOM 1522 N N . GLY A 1 196 ? -20.333 -21.561 4.813 1.00 97.69 196 GLY A N 1
ATOM 1523 C CA . GLY A 1 196 ? -20.970 -22.258 5.929 1.00 97.69 196 GLY A CA 1
ATOM 1524 C C . GLY A 1 196 ? -21.351 -21.316 7.074 1.00 97.69 196 GLY A C 1
ATOM 1525 O O . GLY A 1 196 ? -22.504 -21.324 7.513 1.00 97.69 196 GLY A O 1
ATOM 1526 N N . ASP A 1 197 ? -20.427 -20.452 7.499 1.00 97.44 197 ASP A N 1
ATOM 1527 C CA . ASP A 1 197 ? -20.669 -19.454 8.550 1.00 97.44 197 ASP A CA 1
ATOM 1528 C C . ASP A 1 197 ? -21.765 -18.461 8.137 1.00 97.44 197 ASP A C 1
ATOM 1530 O O . ASP A 1 197 ? -22.682 -18.168 8.909 1.00 97.44 197 ASP A O 1
ATOM 1534 N N . ILE A 1 198 ? -21.730 -17.991 6.885 1.00 98.19 198 ILE A N 1
ATOM 1535 C CA . ILE A 1 198 ? -22.765 -17.115 6.323 1.00 98.19 198 ILE A CA 1
ATOM 1536 C C . ILE A 1 198 ? -24.133 -17.805 6.364 1.00 98.19 198 ILE A C 1
ATOM 1538 O O . ILE A 1 198 ? -25.123 -17.178 6.745 1.00 98.19 198 ILE A O 1
ATOM 1542 N N . LEU A 1 199 ? -24.219 -19.080 5.976 1.00 98.12 199 LEU A N 1
ATOM 1543 C CA . LEU A 1 199 ? -25.473 -19.836 6.008 1.00 98.12 199 LEU A CA 1
ATOM 1544 C C . LEU A 1 199 ? -25.981 -20.045 7.437 1.00 98.12 199 LEU A C 1
ATOM 1546 O O . LEU A 1 199 ? -27.182 -19.901 7.677 1.00 98.12 199 LEU A O 1
ATOM 1550 N N . ALA A 1 200 ? -25.091 -20.344 8.383 1.00 97.69 200 ALA A N 1
ATOM 1551 C CA . ALA A 1 200 ? -25.442 -20.485 9.793 1.00 97.69 200 ALA A CA 1
ATOM 1552 C C . ALA A 1 200 ? -26.003 -19.173 10.361 1.00 97.69 200 ALA A C 1
ATOM 1554 O O . ALA A 1 200 ? -27.076 -19.172 10.967 1.00 97.69 200 ALA A O 1
ATOM 1555 N N . LEU A 1 201 ? -25.338 -18.047 10.085 1.00 97.69 201 LEU A N 1
ATOM 1556 C CA . LEU A 1 201 ? -25.796 -16.720 10.497 1.00 97.69 201 LEU A CA 1
ATOM 1557 C C . LEU A 1 201 ? -27.137 -16.353 9.858 1.00 97.69 201 LEU A C 1
ATOM 1559 O O . LEU A 1 201 ? -28.026 -15.867 10.552 1.00 97.69 201 LEU A O 1
ATOM 1563 N N . LYS A 1 202 ? -27.327 -16.633 8.563 1.00 97.19 202 LYS A N 1
ATOM 1564 C CA . LYS A 1 202 ? -28.615 -16.410 7.885 1.00 97.19 202 LYS A CA 1
ATOM 1565 C C . LYS A 1 202 ? -29.754 -17.184 8.552 1.00 97.19 202 LYS A C 1
ATOM 1567 O O . LYS A 1 202 ? -30.817 -16.611 8.773 1.00 97.19 202 LYS A O 1
ATOM 1572 N N . ARG A 1 203 ? -29.532 -18.456 8.907 1.00 97.12 203 ARG A N 1
ATOM 1573 C CA . ARG A 1 203 ? -30.530 -19.271 9.625 1.00 97.12 203 ARG A CA 1
ATOM 1574 C C . ARG A 1 203 ? -30.822 -18.715 11.017 1.00 97.12 203 ARG A C 1
ATOM 1576 O O . ARG A 1 203 ? -31.986 -18.610 11.383 1.00 97.12 203 ARG A O 1
ATOM 1583 N N . ALA A 1 204 ? -29.790 -18.336 11.771 1.00 96.38 204 ALA A N 1
ATOM 1584 C CA . ALA A 1 204 ? -29.961 -17.745 13.096 1.00 96.38 204 ALA A CA 1
ATOM 1585 C C . ALA A 1 204 ? -30.771 -16.441 13.031 1.00 96.38 204 ALA A C 1
ATOM 1587 O O . ALA A 1 204 ? -31.704 -16.258 13.809 1.00 96.38 204 ALA A O 1
ATOM 1588 N N . LEU A 1 205 ? -30.473 -15.573 12.059 1.00 95.69 205 LEU A N 1
ATOM 1589 C CA . LEU A 1 205 ? -31.228 -14.341 11.835 1.00 95.69 205 LEU A CA 1
ATOM 1590 C C . LEU A 1 205 ? -32.696 -14.622 11.516 1.00 95.69 205 LEU A C 1
ATOM 1592 O O . LEU A 1 205 ? -33.555 -13.949 12.070 1.00 95.69 205 LEU A O 1
ATOM 1596 N N . GLN A 1 206 ? -32.984 -15.634 10.692 1.00 94.44 206 GLN A N 1
ATOM 1597 C CA . GLN A 1 206 ? -34.356 -16.016 10.356 1.00 94.44 206 GLN A CA 1
ATOM 1598 C C . GLN A 1 206 ? -35.164 -16.485 11.580 1.00 94.44 206 GLN A C 1
ATOM 1600 O O . GLN A 1 206 ? -36.357 -16.205 11.646 1.00 94.44 206 GLN A O 1
ATOM 1605 N N . ILE A 1 207 ? -34.519 -17.148 12.549 1.00 93.12 207 ILE A N 1
ATOM 1606 C CA . ILE A 1 207 ? -35.138 -17.569 13.822 1.00 93.12 207 ILE A CA 1
ATOM 1607 C C . ILE A 1 207 ? -35.389 -16.368 14.740 1.00 93.12 207 ILE A C 1
ATOM 1609 O O . ILE A 1 207 ? -36.404 -16.322 15.416 1.00 93.12 207 ILE A O 1
ATOM 1613 N N . VAL A 1 208 ? -34.471 -15.399 14.779 1.00 89.19 208 VAL A N 1
ATOM 1614 C CA . VAL A 1 208 ? -34.603 -14.201 15.630 1.00 89.19 208 VAL A CA 1
ATOM 1615 C C . VAL A 1 208 ? -35.609 -13.191 15.055 1.00 89.19 208 VAL A C 1
ATOM 1617 O O . VAL A 1 208 ? -36.164 -12.385 15.797 1.00 89.19 208 VAL A O 1
ATOM 1620 N N . SER A 1 209 ? -35.839 -13.211 13.739 1.00 84.56 209 SER A N 1
ATOM 1621 C CA . SER A 1 209 ? -36.766 -12.306 13.046 1.00 84.56 209 SER A CA 1
ATOM 1622 C C . SER A 1 209 ? -38.207 -12.810 12.909 1.00 84.56 209 SER A C 1
ATOM 1624 O O . SER A 1 209 ? -39.031 -12.068 12.377 1.00 84.56 209 SER A O 1
ATOM 1626 N N . GLY A 1 210 ? -38.493 -14.057 13.292 1.00 65.19 210 GLY A N 1
ATOM 1627 C CA . GLY A 1 210 ? -39.827 -14.669 13.217 1.00 65.19 210 GLY A CA 1
ATOM 1628 C C . GLY A 1 210 ? -40.414 -14.893 14.598 1.00 65.19 210 GLY A C 1
ATOM 1629 O O . GLY A 1 210 ? -41.644 -14.727 14.726 1.00 65.19 210 GLY A O 1
#

Sequence (210 aa):
MSPPVPILNTSAVEEFDLQLPAPSTTFPLSPPFKCTWLDCDQSKTFPRRSDLTKHMDRHTRPYACHNPSCSNVDFGDKAGLRRHENERHGVTKFSCPISSCRRHVKGFARKRNLDLHVKTCHQQGASKEASAENGFSTSSKLVEGNMGEQGQGIGSVNTPETVRRSSMESGCLQAKLLELEKEKRELELCQARVEGDILALKRALQIVSG

Radius of gyration: 34.5 Å; chains: 1; bounding box: 86×101×60 Å

Foldseek 3Di:
DDDDDDDDDDDDDDDDDDDDDDDPPDDDDDFFDADPDPPDDRVDTHPDPVVNLLVVLQVVLPADDPDPVDPPDGHSDPVVNVVCCLQPVNDADAAAPDPPDPRNVVHHSDPVVSVVCCCPPPVDPDDDDDDDDDDDDDDDDDDDDDDDDDDDDDDDDDDDDPPPVVVVVVVVVVVVVVVVVVVVVVVVVVVVVVVVVVVVVVVVVVVVVD